Protein AF-A0A8B6CXT3-F1 (afdb_monomer)

Mean predicted aligned error: 8.11 Å

pLDDT: mean 87.12, std 14.82, range [32.78, 97.56]

Structure (mmCIF, N/CA/C/O backbone):
data_AF-A0A8B6CXT3-F1
#
_entry.id   AF-A0A8B6CXT3-F1
#
loop_
_atom_site.group_PDB
_atom_site.id
_atom_site.type_symbol
_atom_site.label_atom_id
_atom_site.label_alt_id
_atom_site.label_comp_id
_atom_site.label_asym_id
_atom_site.label_entity_id
_atom_site.label_seq_id
_atom_site.pdbx_PDB_ins_code
_atom_site.Cartn_x
_atom_site.Cartn_y
_atom_site.Cartn_z
_atom_site.occupancy
_atom_site.B_iso_or_equiv
_atom_site.auth_seq_id
_atom_site.auth_comp_id
_atom_site.auth_asym_id
_atom_site.auth_atom_id
_atom_site.pdbx_PDB_model_num
ATOM 1 N N . MET A 1 1 ? 11.406 20.546 -29.319 1.00 60.94 1 MET A N 1
ATOM 2 C CA . MET A 1 1 ? 11.590 19.159 -28.825 1.00 60.94 1 MET A CA 1
ATOM 3 C C . MET A 1 1 ? 10.555 18.902 -27.744 1.00 60.94 1 MET A C 1
ATOM 5 O O . MET A 1 1 ? 10.470 19.712 -26.835 1.00 60.94 1 MET A O 1
ATOM 9 N N . GLY A 1 2 ? 9.752 17.840 -27.848 1.00 91.19 2 GLY A N 1
ATOM 10 C CA . GLY A 1 2 ? 8.764 17.509 -26.811 1.00 91.19 2 GLY A CA 1
ATOM 11 C C . GLY A 1 2 ? 9.409 16.994 -25.517 1.00 91.19 2 GLY A C 1
ATOM 12 O O . GLY A 1 2 ? 10.520 16.462 -25.550 1.00 91.19 2 GLY A O 1
ATOM 13 N N . LEU A 1 3 ? 8.690 17.096 -24.394 1.00 89.00 3 LEU A N 1
ATOM 14 C CA . LEU A 1 3 ? 9.156 16.703 -23.052 1.00 89.00 3 LEU A CA 1
ATOM 15 C C . LEU A 1 3 ? 9.699 15.262 -23.003 1.00 89.00 3 LEU A C 1
ATOM 17 O O . LEU A 1 3 ? 10.759 15.002 -22.441 1.00 89.00 3 LEU A O 1
ATOM 21 N N . ARG A 1 4 ? 9.018 14.327 -23.680 1.00 87.94 4 ARG A N 1
ATOM 22 C CA . ARG A 1 4 ? 9.452 12.922 -23.797 1.00 87.94 4 ARG A CA 1
ATOM 23 C C . ARG A 1 4 ? 10.819 12.784 -24.467 1.00 87.94 4 ARG A C 1
ATOM 25 O O . ARG A 1 4 ? 11.654 12.009 -24.019 1.00 87.94 4 ARG A O 1
ATOM 32 N N . SER A 1 5 ? 11.066 13.558 -25.523 1.00 91.69 5 SER A N 1
ATOM 33 C CA . SER A 1 5 ? 12.349 13.539 -26.231 1.00 91.69 5 SER A CA 1
ATOM 34 C C . SER A 1 5 ? 13.481 14.080 -25.355 1.00 91.69 5 SER A C 1
ATOM 36 O O . SER A 1 5 ? 14.582 13.531 -25.385 1.00 91.69 5 SER A O 1
ATOM 38 N N . GLN A 1 6 ? 13.211 15.106 -24.543 1.00 91.06 6 GLN A N 1
ATOM 39 C CA . GLN A 1 6 ? 14.183 15.629 -23.581 1.00 91.06 6 GLN A CA 1
ATOM 40 C C . GLN A 1 6 ? 14.494 14.605 -22.485 1.00 91.06 6 GLN A C 1
ATOM 42 O O . GLN A 1 6 ? 15.667 14.343 -22.223 1.00 91.06 6 GLN A O 1
ATOM 47 N N . LEU A 1 7 ? 13.468 13.966 -21.912 1.00 93.06 7 LEU A N 1
ATOM 48 C CA . LEU A 1 7 ? 13.641 12.919 -20.904 1.00 93.06 7 LEU A CA 1
ATOM 49 C C . LEU A 1 7 ? 14.457 11.740 -21.454 1.00 93.06 7 LEU A C 1
ATOM 51 O O . LEU A 1 7 ? 15.407 11.297 -20.814 1.00 93.06 7 LEU A O 1
ATOM 55 N N . ASN A 1 8 ? 14.155 11.293 -22.677 1.00 91.38 8 ASN A N 1
ATOM 56 C CA . ASN A 1 8 ? 14.902 10.224 -23.340 1.00 91.38 8 ASN A CA 1
ATOM 57 C C . ASN A 1 8 ? 16.368 10.603 -23.562 1.00 91.38 8 ASN A C 1
ATOM 59 O O . ASN A 1 8 ? 17.250 9.765 -23.382 1.00 91.38 8 ASN A O 1
ATOM 63 N N . LYS A 1 9 ? 16.650 11.861 -23.919 1.00 93.44 9 LYS A N 1
ATOM 64 C CA . LYS A 1 9 ? 18.022 12.349 -24.105 1.00 93.44 9 LYS A CA 1
ATOM 65 C C . LYS A 1 9 ? 18.805 12.341 -22.789 1.00 93.44 9 LYS A C 1
ATOM 67 O O . LYS A 1 9 ? 19.942 11.872 -22.767 1.00 93.44 9 LYS A O 1
ATOM 72 N N . VAL A 1 10 ? 18.194 12.812 -21.699 1.00 93.25 10 VAL A N 1
ATOM 73 C CA . VAL A 1 10 ? 18.797 12.786 -20.355 1.00 93.25 10 VAL A CA 1
ATOM 74 C C . VAL A 1 10 ? 19.021 11.347 -19.890 1.00 93.25 10 VAL A C 1
ATOM 76 O O . VAL A 1 10 ? 20.133 11.001 -19.497 1.00 93.25 10 VAL A O 1
ATOM 79 N N . GLY A 1 11 ? 18.004 10.488 -20.001 1.00 90.00 11 GLY A N 1
ATOM 80 C CA . GLY A 1 11 ? 18.087 9.078 -19.616 1.00 90.00 11 GLY A CA 1
ATOM 81 C C . GLY A 1 11 ? 19.151 8.313 -20.404 1.00 90.00 11 GLY A C 1
ATOM 82 O O . GLY A 1 11 ? 19.958 7.601 -19.813 1.00 90.00 11 GLY A O 1
ATOM 83 N N . SER A 1 12 ? 19.222 8.529 -21.721 1.00 87.88 12 SER A N 1
ATOM 84 C CA . SER A 1 12 ? 20.250 7.917 -22.575 1.00 87.88 12 SER A CA 1
ATOM 85 C C . SER A 1 12 ? 21.651 8.330 -22.143 1.00 87.88 12 SER A C 1
ATOM 87 O O . SER A 1 12 ? 22.532 7.480 -22.054 1.00 87.88 12 SER A O 1
ATOM 89 N N . LYS A 1 13 ? 21.853 9.615 -21.813 1.00 91.19 13 LYS A N 1
ATOM 90 C CA . LYS A 1 13 ? 23.153 10.097 -21.342 1.00 91.19 13 LYS A CA 1
ATOM 91 C C . LYS A 1 13 ? 23.539 9.451 -20.014 1.00 91.19 13 LYS A C 1
ATOM 93 O O . LYS A 1 13 ? 24.658 8.965 -19.910 1.00 91.19 13 LYS A O 1
ATOM 98 N N . PHE A 1 14 ? 22.615 9.385 -19.054 1.00 87.75 14 PHE A N 1
ATOM 99 C CA . PHE A 1 14 ? 22.829 8.716 -17.765 1.00 87.75 14 PHE A CA 1
ATOM 100 C C . PHE A 1 14 ? 23.192 7.237 -17.917 1.00 87.75 14 PHE A C 1
ATOM 102 O O . PHE A 1 14 ? 24.062 6.739 -17.207 1.00 87.75 14 PHE A O 1
ATOM 109 N N . LEU A 1 15 ? 22.536 6.534 -18.841 1.00 81.62 15 LEU A N 1
ATOM 110 C CA . LEU A 1 15 ? 22.806 5.121 -19.098 1.00 81.62 15 LEU A CA 1
ATOM 111 C C . LEU A 1 15 ? 24.148 4.909 -19.806 1.00 81.62 15 LEU A C 1
ATOM 113 O O . LEU A 1 15 ? 24.855 3.965 -19.471 1.00 81.62 15 LEU A O 1
ATOM 117 N N . SER A 1 16 ? 24.510 5.779 -20.754 1.00 81.75 16 SER A N 1
ATOM 118 C CA . SER A 1 16 ? 25.732 5.626 -21.552 1.00 81.75 16 SER A CA 1
ATOM 119 C C . SER A 1 16 ? 26.994 6.144 -20.863 1.00 81.75 16 SER A C 1
ATOM 121 O O . SER A 1 16 ? 28.090 5.752 -21.243 1.00 81.75 16 SER A O 1
ATOM 123 N N . SER A 1 17 ? 26.873 7.086 -19.920 1.00 86.06 17 SER A N 1
ATOM 124 C CA . SER A 1 17 ? 28.023 7.683 -19.223 1.00 86.06 17 SER A CA 1
ATOM 125 C C . SER A 1 17 ? 28.338 7.025 -17.884 1.00 86.06 17 SER A C 1
ATOM 127 O O . SER A 1 17 ? 29.224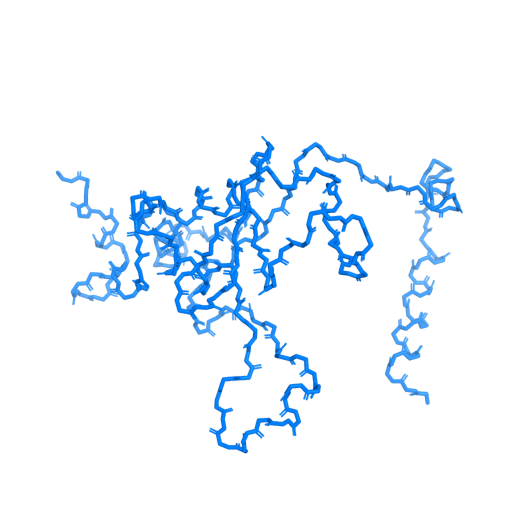 7.497 -17.177 1.00 86.06 17 SER A O 1
ATOM 129 N N . ARG A 1 18 ? 27.585 5.996 -17.490 1.00 86.38 18 ARG A N 1
ATOM 130 C CA . ARG A 1 18 ? 27.818 5.286 -16.237 1.00 86.38 18 ARG A CA 1
ATOM 131 C C . ARG A 1 18 ? 28.893 4.227 -16.438 1.00 86.38 18 ARG A C 1
ATOM 133 O O . ARG A 1 18 ? 28.767 3.373 -17.310 1.00 86.38 18 ARG A O 1
ATOM 140 N N . GLU A 1 19 ? 29.903 4.250 -15.580 1.00 91.12 19 GLU A N 1
ATOM 141 C CA . GLU A 1 19 ? 30.850 3.147 -15.467 1.00 91.12 19 GLU A CA 1
ATOM 142 C C . GLU A 1 19 ? 30.153 1.943 -14.830 1.00 91.12 19 GLU A C 1
ATOM 144 O O . GLU A 1 19 ? 29.508 2.045 -13.782 1.00 91.12 19 GLU A O 1
ATOM 149 N N . VAL A 1 20 ? 30.248 0.801 -15.501 1.00 90.00 20 VAL A N 1
ATOM 150 C CA . VAL A 1 20 ? 29.650 -0.463 -15.073 1.00 90.00 20 VAL A CA 1
ATOM 151 C C . VAL A 1 20 ? 30.686 -1.570 -15.211 1.00 90.00 20 VAL A C 1
ATOM 153 O O . VAL A 1 20 ? 31.586 -1.489 -16.048 1.00 90.00 20 VAL A O 1
ATOM 156 N N . SER A 1 21 ? 30.577 -2.615 -14.392 1.00 93.88 21 SER A N 1
ATOM 157 C CA . SER A 1 21 ? 31.470 -3.768 -14.508 1.00 93.88 21 SER A CA 1
ATOM 158 C C . SER A 1 21 ? 31.224 -4.529 -15.816 1.00 93.88 21 SER A C 1
ATOM 160 O O . SER A 1 21 ? 30.138 -4.456 -16.397 1.00 93.88 21 SER A O 1
ATOM 162 N N . ALA A 1 22 ? 32.207 -5.317 -16.263 1.00 93.75 22 ALA A N 1
ATOM 163 C CA . ALA A 1 22 ? 32.054 -6.168 -17.446 1.00 93.75 22 ALA A CA 1
ATOM 164 C C . ALA A 1 22 ? 30.844 -7.118 -17.325 1.00 93.75 22 ALA A C 1
ATOM 166 O O . ALA A 1 22 ? 30.142 -7.363 -18.306 1.00 93.75 22 ALA A O 1
ATOM 167 N N . GLN A 1 23 ? 30.553 -7.601 -16.111 1.00 92.88 23 GLN A N 1
ATOM 168 C CA . GLN A 1 23 ? 29.397 -8.451 -15.827 1.00 92.88 23 GLN A CA 1
ATOM 169 C C . GLN A 1 23 ? 28.074 -7.688 -15.993 1.00 92.88 23 GLN A C 1
ATOM 171 O O . GLN A 1 23 ? 27.166 -8.180 -16.659 1.00 92.88 23 GLN A O 1
ATOM 176 N N . GLU A 1 24 ? 27.958 -6.478 -15.431 1.00 90.69 24 GLU A N 1
ATOM 177 C CA . GLU A 1 24 ? 26.754 -5.650 -15.590 1.00 90.69 24 GLU A CA 1
ATOM 178 C C . GLU A 1 24 ? 26.543 -5.250 -17.060 1.00 90.69 24 GLU A C 1
ATOM 180 O O . GLU A 1 24 ? 25.413 -5.300 -17.550 1.00 90.69 24 GLU A O 1
ATOM 185 N N . ALA A 1 25 ? 27.615 -4.912 -17.787 1.00 89.56 25 ALA A N 1
ATOM 186 C CA . ALA A 1 25 ? 27.555 -4.601 -19.214 1.00 89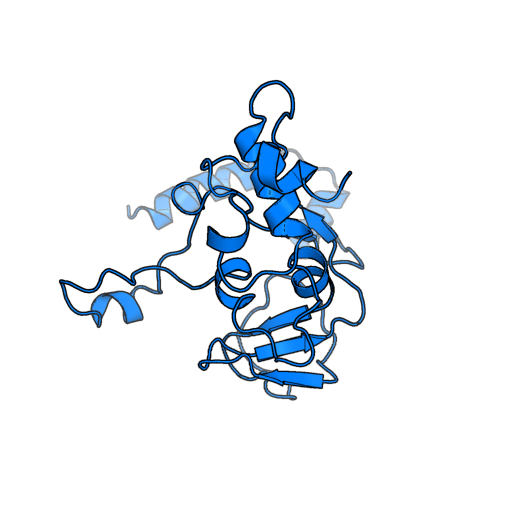.56 25 ALA A CA 1
ATOM 187 C C . ALA A 1 25 ? 27.034 -5.789 -20.037 1.00 89.56 25 ALA A C 1
ATOM 189 O O . ALA A 1 25 ? 26.112 -5.617 -20.835 1.00 89.56 25 ALA A O 1
ATOM 190 N N . ALA A 1 26 ? 27.558 -6.996 -19.801 1.00 93.12 26 ALA A N 1
ATOM 191 C CA . ALA A 1 26 ? 27.095 -8.209 -20.472 1.00 93.12 26 ALA A CA 1
ATOM 192 C C . ALA A 1 26 ? 25.601 -8.466 -20.215 1.00 93.12 26 ALA A C 1
ATOM 194 O O . ALA A 1 26 ? 24.853 -8.728 -21.157 1.00 93.12 26 ALA A O 1
ATOM 195 N N . TYR A 1 27 ? 25.140 -8.312 -18.967 1.00 92.94 27 TYR A N 1
ATOM 196 C CA . TYR A 1 27 ? 23.719 -8.444 -18.635 1.00 92.94 27 TYR A CA 1
ATOM 197 C C . TYR A 1 27 ? 22.857 -7.427 -19.386 1.00 92.94 27 TYR A C 1
ATOM 199 O O . TYR A 1 27 ? 21.819 -7.790 -19.928 1.00 92.94 27 TYR A O 1
ATOM 207 N N . ARG A 1 28 ? 23.286 -6.163 -19.460 1.00 86.69 28 ARG A N 1
ATOM 208 C CA . ARG A 1 28 ? 22.542 -5.111 -20.169 1.00 86.69 28 ARG A CA 1
ATOM 209 C C . ARG A 1 28 ? 22.486 -5.352 -21.679 1.00 86.69 28 ARG A C 1
ATOM 211 O O . ARG A 1 28 ? 21.412 -5.223 -22.254 1.00 86.69 28 ARG A O 1
ATOM 218 N N . ILE A 1 29 ? 23.605 -5.724 -22.305 1.00 88.31 29 ILE A N 1
ATOM 219 C CA . ILE A 1 29 ? 23.689 -5.992 -23.754 1.00 88.31 29 ILE A CA 1
ATOM 220 C C . ILE A 1 29 ? 22.792 -7.171 -24.142 1.00 88.31 29 ILE A C 1
ATOM 222 O O . ILE A 1 29 ? 22.068 -7.104 -25.131 1.00 88.31 29 ILE A O 1
ATOM 226 N N . LEU A 1 30 ? 22.799 -8.231 -23.333 1.00 91.81 30 LEU A N 1
ATOM 227 C CA . LEU A 1 30 ? 21.989 -9.429 -23.556 1.00 91.81 30 LEU A CA 1
ATOM 228 C C . LEU A 1 30 ? 20.542 -9.283 -23.064 1.00 91.81 30 LEU A C 1
ATOM 230 O O . LEU A 1 30 ? 19.785 -10.248 -23.112 1.00 91.81 30 LEU A O 1
ATOM 234 N N . SER A 1 31 ? 20.151 -8.101 -22.571 1.00 88.06 31 SER A N 1
ATOM 235 C CA . SER A 1 31 ? 18.832 -7.855 -21.973 1.00 88.06 31 SER A CA 1
ATOM 236 C C . SER A 1 31 ? 18.478 -8.847 -20.851 1.00 88.06 31 SER A C 1
ATOM 238 O O . SER A 1 31 ? 17.319 -9.207 -20.653 1.00 88.06 31 SER A O 1
ATOM 240 N N . LEU A 1 32 ? 19.485 -9.295 -20.096 1.00 88.44 32 LEU A N 1
ATOM 241 C CA . LEU A 1 32 ? 19.310 -10.167 -18.942 1.00 88.44 32 LEU A CA 1
ATOM 242 C C . LEU A 1 32 ? 18.847 -9.359 -17.720 1.00 88.44 32 LEU A C 1
ATOM 244 O O . LEU A 1 32 ? 19.298 -8.231 -17.497 1.00 88.44 32 LEU A O 1
ATOM 248 N N . PRO A 1 33 ? 17.994 -9.941 -16.862 1.00 85.88 33 PRO A N 1
ATOM 249 C CA . PRO A 1 33 ? 17.543 -9.271 -15.653 1.00 85.88 33 PRO A CA 1
ATOM 250 C C . PRO A 1 33 ? 18.708 -9.069 -14.677 1.00 85.88 33 PRO A C 1
ATOM 252 O O . PRO A 1 33 ? 19.335 -10.028 -14.229 1.00 85.88 33 PRO A O 1
ATOM 255 N N . LEU A 1 34 ? 18.952 -7.813 -14.291 1.00 86.06 34 LEU A N 1
ATOM 256 C CA . LEU A 1 34 ? 20.007 -7.425 -13.338 1.00 86.06 34 LEU A CA 1
ATOM 257 C C . LEU A 1 34 ? 19.770 -7.946 -11.914 1.00 86.06 34 LEU A C 1
ATOM 259 O O . LEU A 1 34 ? 20.678 -7.965 -11.087 1.00 86.06 34 LEU A O 1
ATOM 263 N N . LYS A 1 35 ? 18.539 -8.356 -11.613 1.00 82.44 35 LYS A N 1
ATOM 264 C CA . LYS A 1 35 ? 18.150 -8.953 -10.342 1.00 82.44 35 LYS A CA 1
ATOM 265 C C . LYS A 1 35 ? 17.081 -10.001 -10.602 1.00 82.44 35 LYS A C 1
ATOM 267 O O . LYS A 1 35 ? 16.097 -9.723 -11.280 1.00 82.44 35 LYS A O 1
ATOM 272 N N . LYS A 1 36 ? 17.237 -11.166 -9.977 1.00 83.31 36 LYS A N 1
ATOM 273 C CA . LYS A 1 36 ? 16.170 -12.155 -9.807 1.00 83.31 36 LYS A CA 1
ATOM 274 C C . LYS A 1 36 ? 15.891 -12.322 -8.315 1.00 83.31 36 LYS A C 1
ATOM 276 O O . LYS A 1 36 ? 16.807 -12.260 -7.500 1.00 83.31 36 LYS A O 1
ATOM 281 N N . SER A 1 37 ? 14.623 -12.470 -7.954 1.00 83.31 37 SER A N 1
ATOM 282 C CA . SER A 1 37 ? 14.178 -12.702 -6.579 1.00 83.31 37 SER A CA 1
ATOM 283 C C . SER A 1 37 ? 13.054 -13.718 -6.613 1.00 83.31 37 SER A C 1
ATOM 285 O O . SER A 1 37 ? 12.186 -13.630 -7.472 1.00 83.31 37 SER A O 1
ATOM 287 N N . THR A 1 38 ? 13.041 -14.645 -5.662 1.00 83.12 38 THR A N 1
ATOM 288 C CA . THR A 1 38 ? 11.943 -15.613 -5.503 1.00 83.12 38 THR A CA 1
ATOM 289 C C . THR A 1 38 ? 10.676 -14.969 -4.943 1.00 83.12 38 THR A C 1
ATOM 291 O O . THR A 1 38 ? 9.590 -15.541 -5.021 1.00 83.12 38 THR A O 1
ATOM 294 N N . ARG A 1 39 ? 10.812 -13.776 -4.349 1.00 85.12 39 ARG A N 1
ATOM 295 C CA . ARG A 1 39 ? 9.717 -13.027 -3.731 1.00 85.12 39 ARG A CA 1
ATOM 296 C C . ARG A 1 39 ? 9.621 -11.631 -4.319 1.00 85.12 39 ARG A C 1
ATOM 298 O O . ARG A 1 39 ? 10.616 -10.901 -4.391 1.00 85.12 39 ARG A O 1
ATOM 305 N N . GLN A 1 40 ? 8.402 -11.254 -4.680 1.00 88.69 40 GLN A N 1
ATOM 306 C CA . GLN A 1 40 ? 8.059 -9.889 -5.052 1.00 88.69 40 GLN A CA 1
ATOM 307 C C . GLN A 1 40 ? 8.142 -8.982 -3.821 1.00 88.69 40 GLN A C 1
ATOM 309 O O . GLN A 1 40 ? 7.763 -9.384 -2.721 1.00 88.69 40 GLN A O 1
ATOM 314 N N . VAL A 1 41 ? 8.617 -7.754 -4.012 1.00 92.44 41 VAL A N 1
ATOM 315 C CA . VAL A 1 41 ? 8.610 -6.715 -2.979 1.00 92.44 41 VAL A CA 1
ATOM 316 C C . VAL A 1 41 ? 7.545 -5.688 -3.352 1.00 92.44 41 VAL A C 1
ATOM 318 O O . VAL A 1 41 ? 7.587 -5.155 -4.457 1.00 92.44 41 VAL A O 1
ATOM 321 N N . LEU A 1 42 ? 6.601 -5.426 -2.451 1.00 94.12 42 LEU A N 1
ATOM 322 C CA . LEU A 1 42 ? 5.501 -4.480 -2.640 1.00 94.12 42 LEU A CA 1
ATOM 323 C C . LEU A 1 42 ? 5.670 -3.295 -1.695 1.00 94.12 42 LEU A C 1
ATOM 325 O O . LEU A 1 42 ? 5.916 -3.495 -0.508 1.00 94.12 42 LEU A O 1
ATOM 329 N N . TYR A 1 43 ? 5.517 -2.077 -2.210 1.00 95.00 43 TYR A N 1
ATOM 330 C CA . TYR A 1 43 ? 5.391 -0.892 -1.367 1.00 95.00 43 TYR A CA 1
ATOM 331 C C . TYR A 1 43 ? 3.915 -0.669 -1.030 1.00 95.00 43 TYR A C 1
ATOM 333 O O . TYR A 1 43 ? 3.104 -0.510 -1.942 1.00 95.00 43 TYR A O 1
ATOM 341 N N . VAL A 1 44 ? 3.573 -0.677 0.257 1.00 95.50 44 VAL A N 1
ATOM 342 C CA . VAL A 1 44 ? 2.222 -0.389 0.748 1.00 95.50 44 VAL A CA 1
ATOM 343 C C . VAL A 1 44 ? 2.206 1.049 1.265 1.00 95.50 44 VAL A C 1
ATOM 345 O O . VAL A 1 44 ? 2.939 1.344 2.212 1.00 95.50 44 VAL A O 1
ATOM 348 N N . PRO A 1 45 ? 1.407 1.940 0.654 1.00 94.62 45 PRO A N 1
ATOM 349 C CA . PRO A 1 45 ? 1.348 3.334 1.061 1.00 94.62 45 PRO A CA 1
ATOM 350 C C . PRO A 1 45 ? 0.502 3.477 2.335 1.00 94.62 45 PRO A C 1
ATOM 352 O O . PRO A 1 45 ? -0.729 3.420 2.289 1.00 94.62 45 PRO A O 1
ATOM 355 N N . THR A 1 46 ? 1.177 3.595 3.478 1.00 95.19 46 THR A N 1
ATOM 356 C CA . THR A 1 46 ? 0.567 3.730 4.814 1.00 95.19 46 THR A CA 1
ATOM 357 C C . THR A 1 46 ? 0.535 5.169 5.322 1.00 95.19 46 THR A C 1
ATOM 359 O O . THR A 1 46 ? 0.260 5.418 6.498 1.00 95.19 46 THR A O 1
ATOM 362 N N . GLU A 1 47 ? 0.814 6.127 4.440 1.00 94.38 47 GLU A N 1
ATOM 363 C CA . GLU A 1 47 ? 0.626 7.545 4.703 1.00 94.38 47 GLU A CA 1
ATOM 364 C C . GLU A 1 47 ? -0.861 7.844 4.980 1.00 94.38 47 GLU A C 1
ATOM 366 O O . GLU A 1 47 ? -1.764 7.102 4.552 1.00 94.38 47 GLU A O 1
ATOM 371 N N . LEU A 1 48 ? -1.116 8.951 5.686 1.00 92.00 48 LEU A N 1
ATOM 372 C CA . LEU A 1 48 ? -2.469 9.478 5.863 1.00 92.00 48 LEU A CA 1
ATOM 373 C C . LEU A 1 48 ? -3.130 9.664 4.495 1.00 92.00 48 LEU A C 1
ATOM 375 O O . LEU A 1 48 ? -2.463 9.986 3.512 1.00 92.00 48 LEU A O 1
ATOM 379 N N . ARG A 1 49 ? -4.452 9.481 4.430 1.00 88.19 49 ARG A N 1
ATOM 380 C CA . ARG A 1 49 ? -5.202 9.492 3.165 1.00 88.19 49 ARG A CA 1
ATOM 381 C C . ARG A 1 49 ? -4.937 10.729 2.296 1.00 88.19 49 ARG A C 1
ATOM 383 O O . ARG A 1 49 ? -4.897 10.604 1.076 1.00 88.19 49 ARG A O 1
ATOM 390 N N . GLU A 1 50 ? -4.747 11.888 2.917 1.00 89.00 50 GLU A N 1
ATOM 391 C CA . GLU A 1 50 ? -4.482 13.170 2.247 1.00 89.00 50 GLU A CA 1
ATOM 392 C C . GLU A 1 50 ? -3.049 13.282 1.705 1.00 89.00 50 GLU A C 1
ATOM 394 O O . GLU A 1 50 ? -2.817 13.917 0.681 1.00 89.00 50 GLU A O 1
ATOM 399 N N . GLU A 1 51 ? -2.090 12.623 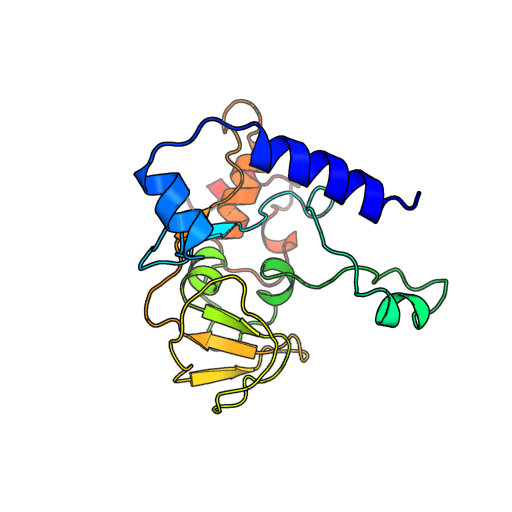2.356 1.00 91.06 51 GLU A N 1
ATOM 400 C CA . GLU A 1 51 ? -0.668 12.637 1.986 1.00 91.06 51 GLU A CA 1
ATOM 401 C C . GLU A 1 51 ? -0.303 11.492 1.027 1.00 91.06 51 GLU A C 1
ATOM 403 O O . GLU A 1 51 ? 0.808 11.433 0.493 1.00 91.06 51 GLU A O 1
ATOM 408 N N . ARG A 1 52 ? -1.227 10.549 0.819 1.00 90.81 52 ARG A N 1
ATOM 409 C CA . ARG A 1 52 ? -0.986 9.323 0.066 1.00 90.81 52 ARG A CA 1
ATOM 410 C C . ARG A 1 52 ? -0.786 9.612 -1.419 1.00 90.81 52 ARG A C 1
ATOM 412 O O . ARG A 1 52 ? -1.670 10.137 -2.097 1.00 90.81 52 ARG A O 1
ATOM 419 N N . VAL A 1 53 ? 0.346 9.163 -1.957 1.00 89.50 53 VAL A N 1
ATOM 420 C CA . VAL A 1 53 ? 0.612 9.229 -3.398 1.00 89.50 53 VAL A CA 1
ATOM 421 C C . VAL A 1 53 ? -0.351 8.299 -4.138 1.00 89.50 53 VAL A C 1
ATOM 423 O O . VAL A 1 53 ? -0.397 7.095 -3.876 1.00 89.50 53 VAL A O 1
ATOM 426 N N . ARG A 1 54 ? -1.109 8.857 -5.085 1.00 89.75 54 ARG A N 1
ATOM 427 C CA . ARG A 1 54 ? -2.072 8.131 -5.922 1.00 89.75 54 ARG A CA 1
ATOM 428 C C . ARG A 1 54 ? -1.774 8.354 -7.395 1.00 89.75 54 ARG A C 1
ATOM 430 O O . ARG A 1 54 ? -1.298 9.412 -7.797 1.00 89.75 54 ARG A O 1
ATOM 437 N N . MET A 1 55 ? -2.073 7.342 -8.198 1.00 90.88 55 MET A N 1
ATOM 438 C CA . MET A 1 55 ? -1.980 7.446 -9.650 1.00 90.88 55 MET A CA 1
ATOM 439 C C . MET A 1 55 ? -3.273 8.034 -10.198 1.00 90.88 55 MET A C 1
ATOM 441 O O . MET A 1 55 ? -4.351 7.673 -9.734 1.00 90.88 55 MET A O 1
ATOM 445 N N . LEU A 1 56 ? -3.171 8.910 -11.194 1.00 92.88 56 LEU A N 1
ATOM 446 C CA . LEU A 1 56 ? -4.337 9.363 -11.946 1.00 92.88 56 LEU A CA 1
ATOM 447 C C . LEU A 1 56 ? -4.894 8.228 -12.807 1.00 92.88 56 LEU A C 1
ATOM 449 O O . LEU A 1 56 ? -4.157 7.326 -13.226 1.00 92.88 56 LEU A O 1
ATOM 453 N N . LYS A 1 57 ? -6.192 8.294 -13.102 1.00 92.75 57 LYS A N 1
ATOM 454 C CA . LYS A 1 57 ? -6.802 7.448 -14.128 1.00 92.75 57 LYS A CA 1
ATOM 455 C C . LYS A 1 57 ? -6.107 7.689 -15.481 1.00 92.75 57 LYS A C 1
ATOM 457 O O . LYS A 1 57 ? -5.605 8.784 -15.742 1.00 92.75 57 LYS A O 1
ATOM 462 N N . PRO A 1 58 ? -6.030 6.670 -16.353 1.00 91.50 58 PRO A N 1
ATOM 463 C CA . PRO A 1 58 ? -5.566 6.840 -17.723 1.00 91.50 58 PRO A CA 1
ATOM 464 C C . PRO A 1 58 ? -6.268 8.004 -18.431 1.00 91.50 58 PRO A C 1
ATOM 466 O O . PRO A 1 58 ? -7.463 8.217 -18.241 1.00 91.50 58 PRO A O 1
ATOM 469 N N . MET A 1 59 ? -5.534 8.729 -19.280 1.00 91.50 59 MET A N 1
ATOM 470 C CA . MET A 1 59 ? -6.035 9.946 -19.933 1.00 91.50 59 MET A CA 1
ATOM 471 C C . MET A 1 59 ? -7.326 9.711 -20.731 1.00 91.50 59 MET A C 1
ATOM 473 O O . MET A 1 59 ? -8.198 10.568 -20.739 1.00 91.50 59 MET A O 1
ATOM 477 N N . ASN A 1 60 ? -7.481 8.542 -21.359 1.00 93.31 60 ASN A N 1
ATOM 478 C CA . ASN A 1 60 ? -8.711 8.192 -22.070 1.00 93.31 60 ASN A CA 1
ATOM 479 C C . ASN A 1 60 ? -9.924 8.074 -21.136 1.00 93.31 60 ASN A C 1
ATOM 481 O O . ASN A 1 60 ? -11.032 8.336 -21.568 1.00 93.31 60 ASN A O 1
ATOM 485 N N . ILE A 1 61 ? -9.732 7.670 -19.878 1.00 92.62 61 ILE A N 1
ATOM 486 C CA . ILE A 1 61 ? -10.809 7.645 -18.885 1.00 92.62 61 ILE A CA 1
ATOM 487 C C . ILE A 1 61 ? -11.076 9.067 -18.399 1.00 92.62 61 ILE A C 1
ATOM 489 O O . ILE A 1 61 ? -12.226 9.479 -18.379 1.00 92.62 61 ILE A O 1
ATOM 493 N N . LEU A 1 62 ? -10.021 9.825 -18.075 1.00 93.56 62 LEU A N 1
ATOM 494 C CA . LEU A 1 62 ? -10.142 11.206 -17.593 1.00 93.56 62 LEU A CA 1
ATOM 495 C C . LEU A 1 62 ? -10.881 12.120 -18.580 1.00 93.56 62 LEU A C 1
ATOM 497 O O . LEU A 1 62 ? -11.700 12.918 -18.159 1.00 93.56 62 LEU A O 1
ATOM 501 N N . GLN A 1 63 ? -10.631 11.982 -19.885 1.00 93.56 63 GLN A N 1
ATOM 502 C CA . GLN A 1 63 ? -11.296 12.772 -20.933 1.00 93.56 63 GLN A CA 1
ATOM 503 C C . GLN A 1 63 ? -12.798 12.488 -21.083 1.00 93.56 63 GLN A C 1
ATOM 505 O O . GLN A 1 63 ? -13.486 13.219 -21.790 1.00 93.56 63 GLN A O 1
ATOM 510 N N . HIS A 1 64 ? -13.286 11.400 -20.490 1.00 94.50 64 HIS A N 1
ATOM 511 C CA . HIS A 1 64 ? -14.691 11.004 -20.518 1.00 94.50 64 HIS A CA 1
ATOM 512 C C . HIS A 1 64 ? -15.367 11.135 -19.146 1.00 94.50 64 HIS A C 1
ATOM 514 O O . HIS A 1 64 ? -16.517 10.716 -19.016 1.00 94.50 64 HIS A O 1
ATOM 520 N N . LEU A 1 65 ? -14.664 11.659 -18.136 1.00 93.00 65 LEU A N 1
ATOM 521 C CA . LEU A 1 65 ? -15.278 12.046 -16.868 1.00 93.00 65 LEU A CA 1
ATOM 522 C C . LEU A 1 65 ? -16.063 13.347 -17.048 1.00 93.00 65 LEU A C 1
ATOM 524 O O . LEU A 1 65 ? -15.778 14.126 -17.958 1.00 93.00 65 LEU A O 1
ATOM 528 N N . ASP A 1 66 ? -17.055 13.549 -16.186 1.00 93.94 66 ASP A N 1
ATOM 529 C CA . ASP A 1 66 ? -17.738 14.835 -16.072 1.00 93.94 66 ASP A CA 1
ATOM 530 C C . ASP A 1 66 ? -16.772 15.899 -15.517 1.00 93.94 66 ASP A C 1
ATOM 532 O O . ASP A 1 66 ? -15.837 15.570 -14.782 1.00 93.94 66 ASP A O 1
ATOM 536 N N . ASP A 1 67 ? -16.977 17.168 -15.872 1.00 89.94 67 ASP A N 1
ATOM 537 C CA . ASP A 1 67 ? -16.088 18.256 -15.441 1.00 89.94 67 ASP A CA 1
ATOM 538 C C . ASP A 1 67 ? -16.091 18.437 -13.907 1.0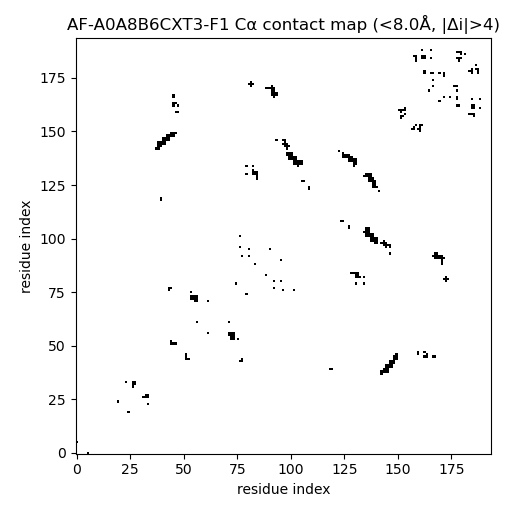0 89.94 67 ASP A C 1
ATOM 540 O O . ASP A 1 67 ? -15.091 18.884 -13.341 1.00 89.94 67 ASP A O 1
ATOM 544 N N . GLU A 1 68 ? -17.172 18.036 -13.226 1.00 92.81 68 GLU A N 1
ATOM 545 C CA . GLU A 1 68 ? -17.323 18.103 -11.764 1.00 92.81 68 GLU A CA 1
ATOM 546 C C . GLU A 1 68 ? -16.960 16.777 -11.054 1.00 92.81 68 GLU A C 1
ATOM 548 O O . GLU A 1 68 ? -17.169 16.623 -9.847 1.00 92.81 68 GLU A O 1
ATOM 553 N N . ASP A 1 69 ? -16.431 15.784 -11.779 1.00 91.19 69 ASP A N 1
ATOM 554 C CA . ASP A 1 69 ? -16.138 14.455 -11.233 1.00 91.19 69 ASP A CA 1
ATOM 555 C C . ASP A 1 69 ? -14.804 14.444 -10.452 1.00 91.19 69 ASP A C 1
ATOM 557 O O . ASP A 1 69 ? -13.707 14.491 -11.015 1.00 91.19 69 ASP A O 1
ATOM 561 N N . GLU A 1 70 ? -14.870 14.343 -9.120 1.00 90.38 70 GLU A N 1
ATOM 562 C CA . GLU A 1 70 ? -13.679 14.359 -8.248 1.00 90.38 70 GLU A CA 1
ATOM 563 C C . GLU A 1 70 ? -12.909 13.020 -8.221 1.00 90.38 70 GLU A C 1
ATOM 565 O O . GLU A 1 70 ? -11.770 12.946 -7.739 1.00 90.38 70 GLU A O 1
ATOM 570 N N . ASP A 1 71 ? -13.498 11.933 -8.735 1.00 91.19 71 ASP A N 1
ATOM 571 C CA . ASP A 1 71 ? -12.869 10.609 -8.763 1.00 91.19 71 ASP A CA 1
ATOM 572 C C . ASP A 1 71 ? -11.876 10.476 -9.929 1.00 91.19 71 ASP A C 1
ATOM 574 O O . ASP A 1 71 ? -12.057 9.710 -10.874 1.00 91.19 71 ASP A O 1
ATOM 578 N N . ILE A 1 72 ? -10.779 11.225 -9.870 1.00 93.19 72 ILE A N 1
ATOM 579 C CA . ILE A 1 72 ? -9.742 11.246 -10.917 1.00 93.19 72 ILE A CA 1
ATOM 580 C C . ILE A 1 72 ? -8.606 10.238 -10.678 1.00 93.19 72 ILE A C 1
ATOM 582 O O . ILE A 1 72 ? -7.683 10.122 -11.491 1.00 93.19 72 ILE A O 1
ATOM 586 N N . TYR A 1 73 ? -8.643 9.503 -9.565 1.00 93.06 73 TYR A N 1
ATOM 587 C CA . TYR A 1 73 ? -7.558 8.623 -9.126 1.00 93.06 73 TYR A CA 1
ATOM 588 C C . TYR A 1 73 ? -7.858 7.143 -9.379 1.00 93.06 73 TYR A C 1
ATOM 590 O O . TYR A 1 73 ? -8.995 6.686 -9.365 1.00 93.06 73 TYR A O 1
ATOM 598 N N . MET A 1 74 ? -6.801 6.368 -9.599 1.00 91.75 74 MET A N 1
ATOM 599 C CA . MET A 1 74 ? -6.859 4.913 -9.652 1.00 91.75 74 MET A CA 1
ATOM 600 C C . MET A 1 74 ? -6.889 4.331 -8.242 1.00 91.75 74 MET A C 1
ATOM 602 O O . MET A 1 74 ? -6.098 4.715 -7.381 1.00 91.75 74 MET A O 1
ATOM 606 N N . GLU A 1 75 ? -7.747 3.337 -8.044 1.00 90.94 75 GLU A N 1
ATOM 607 C CA . GLU A 1 75 ? -7.846 2.608 -6.781 1.00 90.94 75 GLU A CA 1
ATOM 608 C C . GLU A 1 75 ? -6.676 1.642 -6.595 1.00 90.94 75 GLU A C 1
ATOM 610 O O . GLU A 1 75 ? -6.540 0.650 -7.322 1.00 90.94 75 GLU A O 1
ATOM 615 N N . GLY A 1 76 ? -5.863 1.896 -5.574 1.00 91.50 76 GLY A N 1
ATOM 616 C CA . GLY A 1 76 ? -4.724 1.068 -5.214 1.00 91.50 76 GLY A CA 1
ATOM 617 C C . GLY A 1 76 ? -5.088 -0.158 -4.373 1.00 91.50 76 GLY A C 1
ATOM 618 O O . GLY A 1 76 ? -6.246 -0.497 -4.133 1.00 91.50 76 GLY A O 1
ATOM 619 N N . MET A 1 77 ? -4.050 -0.837 -3.879 1.00 93.44 77 MET A N 1
ATOM 620 C CA . MET A 1 77 ? -4.200 -2.017 -3.016 1.00 93.44 77 MET A CA 1
ATOM 621 C C . MET A 1 77 ? -4.897 -1.709 -1.684 1.00 93.44 77 MET A C 1
ATOM 623 O O . MET A 1 77 ? -5.686 -2.519 -1.203 1.00 93.44 77 MET A O 1
ATOM 627 N N . VAL A 1 78 ? -4.638 -0.523 -1.128 1.00 94.69 78 VAL A N 1
ATOM 628 C CA . VAL A 1 78 ? -5.255 -0.040 0.111 1.00 94.69 78 VAL A CA 1
ATOM 629 C C . VAL A 1 78 ? -6.738 0.256 -0.096 1.00 94.69 78 VAL A C 1
ATOM 631 O O . VAL A 1 78 ? -7.556 -0.172 0.710 1.00 94.69 78 VAL A O 1
ATOM 634 N N . ASP A 1 79 ? -7.097 0.920 -1.196 1.00 93.88 79 ASP A N 1
ATOM 635 C CA . ASP A 1 79 ? -8.485 1.310 -1.484 1.00 93.88 79 ASP A CA 1
ATOM 636 C C . ASP A 1 79 ? -9.388 0.090 -1.723 1.00 93.88 79 ASP A C 1
ATOM 638 O O . ASP A 1 79 ? -10.578 0.106 -1.415 1.00 93.88 79 ASP A O 1
ATOM 642 N N . ARG A 1 80 ? -8.808 -1.002 -2.236 1.00 95.12 80 ARG A N 1
ATOM 643 C CA . ARG A 1 80 ? -9.508 -2.259 -2.545 1.00 95.12 80 ARG A CA 1
ATOM 644 C C . ARG A 1 80 ? -9.637 -3.209 -1.358 1.00 95.12 80 ARG A C 1
ATOM 646 O O . ARG A 1 80 ? -10.559 -4.022 -1.330 1.00 95.12 80 ARG A O 1
ATOM 653 N N . TYR A 1 81 ? -8.736 -3.132 -0.382 1.00 96.69 81 TYR A N 1
ATOM 654 C CA . TYR A 1 81 ? -8.742 -3.997 0.803 1.00 96.69 81 TYR A CA 1
ATOM 655 C C . TYR A 1 81 ? -10.066 -3.972 1.605 1.00 96.69 81 TYR A C 1
ATOM 657 O O . TYR A 1 81 ? -10.540 -5.045 2.001 1.00 96.69 81 TYR A O 1
ATOM 665 N N . PRO A 1 82 ? -10.735 -2.814 1.787 1.00 96.56 82 PRO A N 1
ATOM 666 C CA . PRO A 1 82 ? -12.089 -2.727 2.330 1.00 96.56 82 PRO A CA 1
ATOM 667 C C . PRO A 1 82 ? -13.152 -3.577 1.645 1.00 96.56 82 PRO A C 1
ATOM 669 O O . PRO A 1 82 ? -14.203 -3.791 2.234 1.00 96.56 82 PRO A O 1
ATOM 672 N N . TYR A 1 83 ? -12.908 -4.068 0.433 1.00 96.56 83 TYR A N 1
ATOM 673 C CA . TYR A 1 83 ? -13.861 -4.840 -0.364 1.00 96.56 83 TYR A CA 1
ATOM 674 C C . TYR A 1 83 ? -13.471 -6.318 -0.460 1.00 96.56 83 TYR A C 1
ATOM 676 O O . TYR A 1 83 ? -13.973 -7.056 -1.308 1.00 96.56 83 TYR A O 1
ATOM 684 N N . ARG A 1 84 ? -12.576 -6.786 0.420 1.00 95.50 84 ARG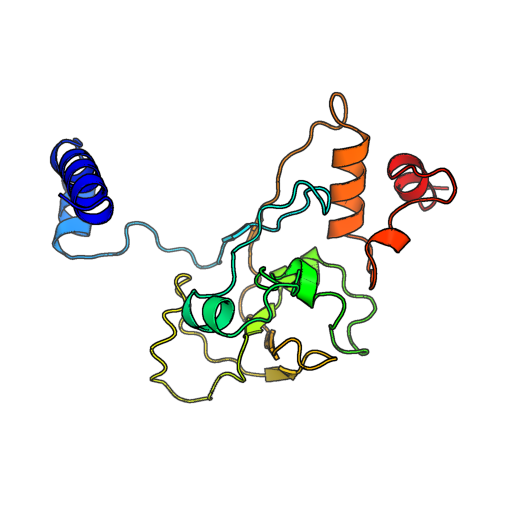 A N 1
ATOM 685 C CA . ARG A 1 84 ? -12.224 -8.207 0.535 1.00 95.50 84 ARG A CA 1
ATOM 686 C C . ARG A 1 84 ? -13.460 -9.090 0.814 1.00 95.50 84 ARG A C 1
ATOM 688 O O . ARG A 1 84 ? -14.419 -8.605 1.424 1.00 95.50 84 ARG A O 1
ATOM 695 N N . PRO A 1 85 ? -13.481 -10.369 0.398 1.00 93.94 85 PRO A N 1
ATOM 696 C CA . PRO A 1 85 ? -14.603 -11.276 0.668 1.00 93.94 85 PRO A CA 1
ATOM 697 C C . PRO A 1 85 ? -14.934 -11.383 2.169 1.00 93.94 85 PRO A C 1
ATOM 699 O O . PRO A 1 85 ? -14.060 -11.155 3.012 1.00 93.94 85 PRO A O 1
ATOM 702 N N . LYS A 1 86 ? -16.187 -11.704 2.526 1.00 92.81 86 LYS A N 1
ATOM 703 C CA . LYS A 1 86 ? -16.630 -11.745 3.941 1.00 92.81 86 LYS A CA 1
ATOM 704 C C . LYS A 1 86 ? -15.898 -12.827 4.737 1.00 92.81 86 LYS A C 1
ATOM 706 O O . LYS A 1 86 ? -15.654 -12.675 5.924 1.00 92.81 86 LYS A O 1
ATOM 711 N N . GLU A 1 87 ? -15.474 -13.882 4.054 1.00 91.19 87 GLU A N 1
ATOM 712 C CA . GLU A 1 87 ? -14.676 -14.982 4.592 1.00 91.19 87 GLU A CA 1
ATOM 713 C C . GLU A 1 87 ? -13.294 -14.515 5.082 1.00 91.19 87 GLU A C 1
ATOM 715 O O . GLU A 1 87 ? -12.641 -15.207 5.855 1.00 91.19 87 GLU A O 1
ATOM 720 N N . SER A 1 88 ? -12.849 -13.330 4.647 1.00 90.44 88 SER A N 1
ATOM 721 C CA . SER A 1 88 ? -11.561 -12.726 5.002 1.00 90.44 88 SER A CA 1
ATOM 722 C C . SER A 1 88 ? -11.686 -11.517 5.936 1.00 90.44 88 SER A C 1
ATOM 724 O O . SER A 1 88 ? -10.785 -10.681 5.986 1.00 90.44 88 SER A O 1
ATOM 726 N N . GLU A 1 89 ? -12.783 -11.397 6.693 1.00 92.94 89 GLU A N 1
ATOM 727 C CA . GLU A 1 89 ? -13.026 -10.244 7.577 1.00 92.94 89 GLU A CA 1
ATOM 728 C C . GLU A 1 89 ? -11.892 -10.018 8.588 1.00 92.94 89 GLU A C 1
ATOM 730 O O . GLU A 1 89 ? -11.469 -8.883 8.787 1.00 92.94 89 GLU A O 1
ATOM 735 N N . ASN A 1 90 ? -11.334 -11.099 9.138 1.00 94.25 90 ASN A N 1
ATOM 736 C CA . ASN A 1 90 ? -10.292 -11.053 10.168 1.00 94.25 90 ASN A CA 1
ATOM 737 C C . ASN A 1 90 ? -8.866 -10.897 9.611 1.00 94.25 90 ASN A C 1
ATOM 739 O O . ASN A 1 90 ? -7.909 -10.883 10.378 1.00 94.25 90 ASN A O 1
ATOM 743 N N . VAL A 1 91 ? -8.700 -10.819 8.288 1.00 96.25 91 VAL A N 1
ATOM 744 C CA . VAL A 1 91 ? -7.382 -10.668 7.657 1.00 96.25 91 VAL A CA 1
ATOM 745 C C . VAL A 1 91 ? -6.995 -9.194 7.671 1.00 96.25 91 VAL A C 1
ATOM 747 O O . VAL A 1 91 ? -7.762 -8.369 7.179 1.00 96.25 91 VAL A O 1
ATOM 750 N N . CYS A 1 92 ? -5.816 -8.872 8.206 1.00 97.38 92 CYS A N 1
ATOM 751 C CA . CYS A 1 92 ? -5.270 -7.517 8.205 1.00 97.38 92 CYS A CA 1
ATOM 752 C C . CYS A 1 92 ? -4.731 -7.109 6.819 1.00 97.38 92 CYS A C 1
ATOM 754 O O . CYS A 1 92 ? -4.553 -7.939 5.920 1.00 97.38 92 CYS A O 1
ATOM 756 N N . LEU A 1 93 ? -4.448 -5.816 6.633 1.00 97.56 93 LEU A N 1
ATOM 757 C CA . LEU A 1 93 ? -3.985 -5.276 5.353 1.00 97.56 93 LEU A CA 1
ATOM 758 C C . LEU A 1 93 ? -2.671 -5.926 4.905 1.00 97.56 93 LEU A C 1
ATOM 760 O O . LEU A 1 93 ? -2.531 -6.286 3.731 1.00 97.56 93 LEU A O 1
ATOM 764 N N . SER A 1 94 ? -1.718 -6.096 5.829 1.00 97.56 94 SER A N 1
ATOM 765 C CA . SER A 1 94 ? -0.417 -6.688 5.514 1.00 97.56 94 SER A CA 1
ATOM 766 C C . SER A 1 94 ? -0.562 -8.117 5.003 1.00 97.56 94 SER A C 1
ATOM 768 O O . SER A 1 94 ? -0.003 -8.461 3.963 1.00 97.56 94 SER A O 1
ATOM 770 N N . ASP A 1 95 ? -1.357 -8.943 5.676 1.00 97.25 95 ASP A N 1
ATOM 771 C CA . ASP A 1 95 ? -1.539 -10.340 5.286 1.00 97.25 95 ASP A CA 1
ATOM 772 C C . ASP A 1 95 ? -2.308 -10.454 3.976 1.00 97.25 95 ASP A C 1
ATOM 774 O O . ASP A 1 95 ? -1.950 -11.257 3.107 1.00 97.25 95 ASP A O 1
ATOM 778 N N . PHE A 1 96 ? -3.316 -9.603 3.786 1.00 96.94 96 PHE A N 1
ATOM 779 C CA . PHE A 1 96 ? -4.085 -9.549 2.554 1.00 96.94 96 PHE A CA 1
ATOM 780 C C . PHE A 1 96 ? -3.197 -9.231 1.344 1.00 96.94 96 PHE A C 1
ATOM 782 O O . PHE A 1 96 ? -3.212 -9.977 0.365 1.00 96.94 96 PHE A O 1
ATOM 789 N N . ILE A 1 97 ? -2.386 -8.171 1.415 1.00 96.19 97 ILE A N 1
ATOM 790 C CA . ILE A 1 97 ? -1.502 -7.751 0.315 1.00 96.19 97 ILE A CA 1
ATOM 791 C C . ILE A 1 97 ? -0.350 -8.743 0.113 1.00 96.19 97 ILE A C 1
ATOM 793 O O . ILE A 1 97 ? 0.045 -9.035 -1.018 1.00 96.19 97 ILE A O 1
ATOM 797 N N . SER A 1 98 ? 0.192 -9.279 1.206 1.00 96.00 98 SER A N 1
ATOM 798 C CA . SER A 1 98 ? 1.305 -10.226 1.179 1.00 96.00 98 SER A CA 1
ATOM 799 C C . SER A 1 98 ? 0.912 -11.543 0.517 1.00 96.00 98 SER A C 1
ATOM 801 O O . SER A 1 98 ? 1.681 -12.083 -0.275 1.00 96.00 98 SER A O 1
ATOM 803 N N . SER A 1 99 ? -0.291 -12.049 0.796 1.00 94.31 99 SER A N 1
ATOM 804 C CA . SER A 1 99 ? -0.751 -13.355 0.313 1.00 94.31 99 SER A CA 1
ATOM 805 C C . SER A 1 99 ? -1.511 -13.309 -1.012 1.00 94.31 99 SER A C 1
ATOM 807 O O . SER A 1 99 ? -1.644 -14.349 -1.653 1.00 94.31 99 SER A O 1
ATOM 809 N N . ASN A 1 100 ? -1.972 -12.140 -1.472 1.00 92.94 100 ASN A N 1
ATOM 810 C CA . ASN A 1 100 ? -2.788 -12.028 -2.683 1.00 92.94 100 ASN A CA 1
ATOM 811 C C . ASN A 1 100 ? -2.160 -11.128 -3.758 1.00 92.94 100 ASN A C 1
ATOM 813 O O . ASN A 1 100 ? -1.472 -10.14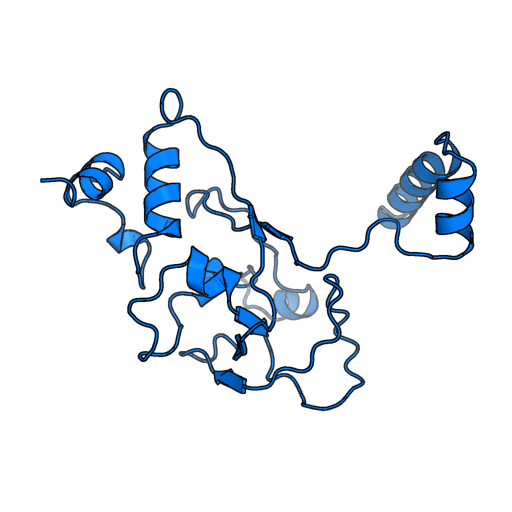6 -3.475 1.00 92.94 100 ASN A O 1
ATOM 817 N N . ARG A 1 101 ? -2.415 -11.454 -5.028 1.00 91.44 101 ARG A N 1
ATOM 818 C CA . ARG A 1 101 ? -2.270 -10.534 -6.165 1.00 91.44 101 ARG A CA 1
ATOM 819 C C . ARG A 1 101 ? -3.615 -9.885 -6.443 1.00 91.44 101 ARG A C 1
ATOM 821 O O . ARG A 1 101 ? -4.620 -10.589 -6.450 1.00 91.44 101 ARG A O 1
ATOM 828 N N . LEU A 1 102 ? -3.623 -8.578 -6.688 1.00 91.25 102 LEU A N 1
ATOM 829 C CA . LEU A 1 102 ? -4.821 -7.843 -7.080 1.00 91.25 102 LEU A CA 1
ATOM 830 C C . LEU A 1 102 ? -4.872 -7.699 -8.597 1.00 91.25 102 LEU A C 1
ATOM 832 O O . LEU A 1 102 ? -3.874 -7.362 -9.225 1.00 91.25 102 LEU A O 1
ATOM 836 N N . HIS A 1 103 ? -6.063 -7.877 -9.156 1.00 90.81 103 HIS A N 1
ATOM 837 C CA . HIS A 1 103 ? -6.333 -7.758 -10.582 1.00 90.81 103 HIS A CA 1
ATOM 838 C C . HIS A 1 103 ? -7.503 -6.802 -10.811 1.00 90.81 103 HIS A C 1
ATOM 840 O O . HIS A 1 103 ? -8.527 -6.874 -10.129 1.00 90.81 103 HIS A O 1
ATOM 846 N N . TYR A 1 104 ? -7.376 -5.899 -11.783 1.00 87.19 104 TYR A N 1
ATOM 847 C CA . TYR A 1 104 ? -8.471 -5.004 -12.183 1.00 87.19 104 TYR A CA 1
ATOM 848 C C . TYR A 1 104 ? -9.558 -5.756 -12.953 1.00 87.19 104 TYR A C 1
ATOM 850 O O . TYR A 1 104 ? -10.747 -5.530 -12.742 1.00 87.19 104 TYR A O 1
ATOM 858 N N . LYS A 1 105 ? -9.143 -6.682 -13.816 1.00 87.44 105 LYS A N 1
ATOM 859 C CA . LYS A 1 105 ? -10.015 -7.558 -14.600 1.00 87.44 105 LYS A CA 1
ATOM 860 C C . LYS A 1 105 ? -9.866 -8.989 -14.108 1.00 87.44 105 LYS A C 1
ATOM 862 O O . LYS A 1 105 ? -8.904 -9.314 -13.418 1.00 87.44 105 LYS A O 1
ATOM 867 N N . LYS A 1 106 ? -10.822 -9.854 -14.449 1.00 85.12 106 LYS A N 1
ATOM 868 C CA . LYS A 1 106 ? -10.696 -11.278 -14.135 1.00 85.12 106 LYS A CA 1
ATOM 869 C C . LYS A 1 106 ? -9.506 -11.820 -14.936 1.00 85.12 106 LYS A C 1
ATOM 871 O O . LYS A 1 106 ? -9.576 -11.742 -16.164 1.00 85.12 106 LYS A O 1
ATOM 876 N N . PRO A 1 107 ? -8.443 -12.338 -14.296 1.00 77.19 107 PRO A N 1
ATOM 877 C CA . PRO A 1 107 ? -7.351 -12.955 -15.032 1.00 77.19 107 PRO A CA 1
ATOM 878 C C . PRO A 1 107 ? -7.920 -14.114 -15.857 1.00 77.19 107 PRO A C 1
ATOM 880 O O . PRO A 1 107 ? -8.646 -14.969 -15.336 1.00 77.19 107 PRO A O 1
ATOM 883 N N . LYS A 1 108 ? -7.659 -14.097 -17.166 1.00 69.75 108 LYS A N 1
ATOM 884 C CA . LYS A 1 108 ? -7.982 -15.217 -18.050 1.00 69.75 108 LYS A CA 1
ATOM 885 C C . LYS A 1 108 ? -6.945 -16.305 -17.780 1.00 69.75 108 LYS A C 1
ATOM 887 O O . LYS A 1 108 ? -5.761 -16.008 -17.699 1.00 69.75 108 LYS A O 1
ATOM 892 N N . GLY A 1 109 ? -7.381 -17.553 -17.619 1.00 55.56 109 GLY A N 1
ATOM 893 C CA . GLY A 1 109 ? -6.502 -18.700 -17.348 1.00 55.56 109 GLY A CA 1
ATOM 894 C C . GLY A 1 109 ? -5.618 -19.116 -18.530 1.00 55.56 109 GLY A C 1
ATOM 895 O O . GLY A 1 109 ? -5.247 -20.278 -18.622 1.00 55.56 109 GLY A O 1
ATOM 896 N N . THR A 1 110 ? -5.326 -18.210 -19.460 1.00 40.34 110 THR A N 1
ATOM 897 C CA . THR A 1 110 ? -4.577 -18.488 -20.681 1.00 40.34 110 THR A CA 1
ATOM 898 C C . THR A 1 110 ? -3.608 -17.350 -20.945 1.00 40.34 110 THR A C 1
ATOM 900 O O . THR A 1 110 ? -3.994 -16.180 -20.939 1.00 40.34 110 THR A O 1
ATOM 903 N N . VAL A 1 111 ? -2.361 -17.762 -21.153 1.00 44.25 111 VAL A N 1
ATOM 904 C CA . VAL A 1 111 ? -1.232 -17.032 -21.734 1.00 44.25 111 VAL A CA 1
ATOM 905 C C . VAL A 1 111 ? -1.724 -16.089 -22.841 1.00 44.25 111 VAL A C 1
ATOM 907 O O . VAL A 1 111 ? -2.635 -16.455 -23.578 1.00 44.25 111 VAL A O 1
ATOM 910 N N . ASP A 1 112 ? -1.135 -14.897 -22.924 1.00 37.94 112 ASP A N 1
ATOM 911 C CA . ASP A 1 112 ? -1.424 -13.822 -23.893 1.00 37.94 112 ASP A CA 1
ATOM 912 C C . ASP A 1 112 ? -2.473 -12.798 -23.436 1.00 37.94 112 ASP A C 1
ATOM 914 O O . ASP A 1 112 ? -3.519 -12.573 -24.045 1.00 37.94 112 ASP A O 1
ATOM 918 N N . SER A 1 113 ? -2.176 -12.102 -22.341 1.00 37.09 113 SER A N 1
ATOM 919 C CA . SER A 1 113 ? -2.673 -10.738 -22.168 1.00 37.09 113 SER A CA 1
ATOM 920 C C . SER A 1 113 ? -1.468 -9.817 -22.032 1.00 37.09 113 SER A C 1
ATOM 922 O O . SER A 1 113 ? -0.664 -10.002 -21.125 1.00 37.09 113 SER A O 1
ATOM 924 N N . ASP A 1 114 ? -1.376 -8.821 -22.917 1.00 32.78 114 ASP A N 1
ATOM 925 C CA . ASP A 1 114 ? -0.383 -7.727 -22.950 1.00 32.78 114 ASP A CA 1
ATOM 926 C C . ASP A 1 114 ? -0.390 -6.827 -21.695 1.00 32.78 114 ASP A C 1
ATOM 928 O O . ASP A 1 114 ? 0.228 -5.761 -21.665 1.00 32.78 114 ASP A O 1
ATOM 932 N N . ASP A 1 115 ? -1.079 -7.246 -20.633 1.00 38.59 115 ASP A N 1
ATOM 933 C CA . ASP A 1 115 ? -0.932 -6.677 -19.306 1.00 38.59 115 ASP A CA 1
ATOM 934 C C . ASP A 1 115 ? 0.411 -7.169 -18.763 1.00 38.59 115 ASP A C 1
ATOM 936 O O . ASP A 1 115 ? 0.505 -8.172 -18.055 1.00 38.59 115 ASP A O 1
ATOM 940 N N . VAL A 1 116 ? 1.473 -6.470 -19.165 1.00 34.28 116 VAL A N 1
ATOM 941 C CA . VAL A 1 116 ? 2.829 -6.655 -18.658 1.00 34.28 116 VAL A CA 1
ATOM 942 C C . VAL A 1 116 ? 2.777 -6.432 -17.147 1.00 34.28 116 VAL A C 1
ATOM 944 O O . VAL A 1 116 ? 2.862 -5.303 -16.662 1.00 34.28 116 VAL A O 1
ATOM 947 N N . ASP A 1 117 ? 2.588 -7.503 -16.379 1.00 41.53 117 ASP A N 1
ATOM 948 C CA . ASP A 1 117 ? 2.788 -7.477 -14.940 1.00 41.53 117 ASP A CA 1
ATOM 949 C C . ASP A 1 117 ? 4.289 -7.215 -14.759 1.00 41.53 117 ASP A C 1
ATOM 951 O O . ASP A 1 117 ? 5.127 -8.107 -14.908 1.00 41.53 117 ASP A O 1
ATOM 955 N N . VAL A 1 118 ? 4.646 -5.952 -14.490 1.00 42.34 118 VAL A N 1
ATOM 956 C CA . VAL A 1 118 ? 6.022 -5.423 -14.332 1.00 42.34 118 VAL A CA 1
ATOM 957 C C . VAL A 1 118 ? 6.805 -6.157 -13.219 1.00 42.34 118 VAL A C 1
ATOM 959 O O . VAL A 1 118 ? 7.950 -5.836 -12.907 1.00 42.34 118 VAL A O 1
ATOM 962 N N . LEU A 1 119 ? 6.193 -7.155 -12.581 1.00 44.12 119 LEU A N 1
ATOM 963 C CA . LEU A 1 119 ? 6.623 -7.769 -11.340 1.00 44.12 119 LEU A CA 1
ATOM 964 C C . LEU A 1 119 ? 6.809 -9.297 -11.423 1.00 44.12 119 LEU A C 1
ATOM 966 O O . LEU A 1 119 ? 6.899 -9.949 -10.384 1.00 44.12 119 LEU A O 1
ATOM 970 N N . GLY A 1 120 ? 6.961 -9.841 -12.636 1.00 41.66 120 GLY A N 1
ATOM 971 C CA . GLY A 1 120 ? 7.875 -10.956 -12.920 1.00 41.66 120 GLY A CA 1
ATOM 972 C C . GLY A 1 120 ? 7.696 -12.245 -12.114 1.00 41.66 120 GLY A C 1
ATOM 973 O O . GLY A 1 120 ? 8.683 -12.775 -11.611 1.00 41.66 120 GLY A O 1
ATOM 974 N N . ASN A 1 121 ? 6.474 -12.765 -12.007 1.00 48.38 121 ASN A N 1
ATOM 975 C CA . ASN A 1 121 ? 6.278 -14.173 -11.650 1.00 48.38 121 ASN A CA 1
ATOM 976 C C . ASN A 1 121 ? 5.217 -14.802 -12.555 1.00 48.38 121 ASN A C 1
ATOM 978 O O . ASN A 1 121 ? 4.052 -14.396 -12.479 1.00 48.38 121 ASN A O 1
ATOM 982 N N . ASP A 1 122 ? 5.637 -15.836 -13.287 1.00 50.00 122 ASP A N 1
ATOM 983 C CA . ASP A 1 122 ? 4.873 -16.646 -14.252 1.00 50.00 122 ASP A CA 1
ATOM 984 C C . ASP A 1 122 ? 3.892 -17.648 -13.608 1.00 50.00 122 ASP A C 1
ATOM 986 O O . ASP A 1 122 ? 3.279 -18.462 -14.300 1.00 50.00 122 ASP A O 1
ATOM 990 N N . ASP A 1 123 ? 3.725 -17.625 -12.282 1.00 55.66 123 ASP A N 1
ATOM 991 C CA . ASP A 1 123 ? 2.818 -18.551 -11.600 1.00 55.66 123 ASP A CA 1
ATOM 992 C C . ASP A 1 123 ? 1.357 -18.281 -11.986 1.00 55.66 123 ASP A C 1
ATOM 994 O O . ASP A 1 123 ? 0.788 -17.232 -11.656 1.00 55.66 123 ASP A O 1
ATOM 998 N N . GLN A 1 124 ? 0.733 -19.264 -12.639 1.00 57.81 124 GLN A N 1
ATOM 999 C CA . GLN A 1 124 ? -0.685 -19.222 -12.978 1.00 57.81 124 GLN A CA 1
ATOM 1000 C C . GLN A 1 124 ? -1.549 -19.249 -11.701 1.00 57.81 124 GLN A C 1
ATOM 1002 O O . GLN A 1 124 ? -1.313 -20.063 -10.802 1.00 57.81 124 GLN A O 1
ATOM 1007 N N . PRO A 1 125 ? -2.567 -18.378 -11.590 1.00 60.12 125 PRO A N 1
ATOM 1008 C CA . PRO A 1 125 ? -3.404 -18.309 -10.400 1.00 60.12 125 PRO A CA 1
ATOM 1009 C C . PRO A 1 125 ? -4.291 -19.557 -10.272 1.00 60.12 125 PRO A C 1
ATOM 1011 O O . PRO A 1 125 ? -5.138 -19.811 -11.122 1.00 60.12 125 PRO A O 1
ATOM 1014 N N . THR A 1 126 ? -4.149 -20.305 -9.174 1.00 64.50 126 THR A N 1
ATOM 1015 C CA . THR A 1 126 ? -4.952 -21.511 -8.878 1.00 64.50 126 THR A CA 1
ATOM 1016 C C . THR A 1 126 ? -6.385 -21.193 -8.453 1.00 64.50 126 THR A C 1
ATOM 1018 O O . THR A 1 126 ? -7.311 -21.915 -8.814 1.00 64.50 126 THR A O 1
ATOM 1021 N N . THR A 1 127 ? -6.590 -20.090 -7.726 1.00 81.19 127 THR A N 1
ATOM 1022 C CA . THR A 1 127 ? -7.915 -19.655 -7.261 1.00 81.19 127 THR A CA 1
ATOM 1023 C C . THR A 1 127 ? -8.044 -18.145 -7.397 1.00 81.19 127 THR A C 1
ATOM 1025 O O . THR A 1 127 ? -7.226 -17.397 -6.858 1.00 81.19 127 THR A O 1
ATOM 1028 N N . VAL A 1 128 ? -9.090 -17.702 -8.096 1.00 89.44 128 VAL A N 1
ATOM 1029 C CA . VAL A 1 128 ? -9.414 -16.286 -8.307 1.00 89.44 128 VAL A CA 1
ATOM 1030 C C . VAL A 1 128 ? -10.726 -15.972 -7.597 1.00 89.44 128 VAL A C 1
ATOM 1032 O O . VAL A 1 128 ? -11.762 -16.550 -7.924 1.00 89.44 128 VAL A O 1
ATOM 1035 N N . LEU A 1 129 ? -10.691 -15.042 -6.648 1.00 90.69 129 LEU A N 1
ATOM 1036 C CA . LEU A 1 129 ? -11.857 -14.558 -5.912 1.00 90.69 129 LEU A CA 1
ATOM 1037 C C . LEU A 1 129 ? -12.212 -13.148 -6.377 1.00 90.69 129 LEU A C 1
ATOM 1039 O O . LEU A 1 129 ? -11.338 -12.351 -6.713 1.00 90.69 129 LEU A O 1
ATOM 1043 N N . LYS A 1 130 ? -13.504 -12.830 -6.403 1.00 94.25 130 LYS A N 1
ATOM 1044 C CA . LYS A 1 130 ? -13.990 -11.494 -6.754 1.00 94.25 130 LYS A CA 1
ATOM 1045 C C . LYS A 1 130 ? -14.049 -10.623 -5.497 1.00 94.25 130 LYS A C 1
ATOM 1047 O O . LYS A 1 130 ? -14.521 -11.081 -4.459 1.00 94.25 130 LYS A O 1
ATOM 1052 N N . LEU A 1 131 ? -13.587 -9.381 -5.599 1.00 95.12 131 LEU A N 1
ATOM 1053 C CA . LEU A 1 131 ? -13.797 -8.376 -4.558 1.00 95.12 131 LEU A CA 1
ATOM 1054 C C . LEU A 1 131 ? -15.242 -7.862 -4.603 1.00 95.12 131 LEU A C 1
ATOM 1056 O O . LEU A 1 131 ? -15.898 -7.874 -5.649 1.00 95.12 131 LEU A O 1
ATOM 1060 N N . GLN A 1 132 ? -15.740 -7.412 -3.457 1.00 95.12 132 GLN A N 1
ATOM 1061 C CA . GLN A 1 132 ? -17.049 -6.773 -3.343 1.00 95.12 132 GLN A CA 1
ATOM 1062 C C . GLN A 1 132 ? -17.097 -5.478 -4.168 1.00 95.12 132 GLN A C 1
ATOM 1064 O O . GLN A 1 132 ? -16.064 -4.963 -4.599 1.00 95.12 132 GLN A O 1
ATOM 1069 N N . ASP A 1 133 ? -18.308 -4.998 -4.450 1.00 93.94 133 ASP A N 1
ATOM 1070 C CA . ASP A 1 133 ? -18.579 -3.753 -5.188 1.00 93.94 133 ASP A CA 1
ATOM 1071 C C . ASP A 1 133 ? -17.810 -3.613 -6.509 1.00 93.94 133 ASP A C 1
ATOM 1073 O O . ASP A 1 133 ? -17.434 -2.523 -6.934 1.00 93.94 133 ASP A O 1
ATOM 1077 N N . ASN A 1 134 ? -17.564 -4.748 -7.172 1.00 91.12 134 ASN A N 1
ATOM 1078 C CA . ASN A 1 134 ? -16.823 -4.828 -8.430 1.00 91.12 134 ASN A CA 1
ATOM 1079 C C . ASN A 1 134 ? -15.415 -4.203 -8.375 1.00 91.12 134 ASN A C 1
ATOM 1081 O O . ASN A 1 134 ? -14.878 -3.822 -9.412 1.00 91.12 134 ASN A O 1
ATOM 1085 N N . LYS A 1 135 ? -14.760 -4.187 -7.206 1.00 93.00 135 LYS A N 1
ATOM 1086 C CA . LYS A 1 135 ? -13.409 -3.616 -7.010 1.00 93.00 135 LYS A CA 1
ATOM 1087 C C . LYS A 1 135 ? -12.264 -4.485 -7.550 1.00 93.00 135 LYS A C 1
ATOM 1089 O O . LYS A 1 135 ? -11.106 -4.347 -7.155 1.00 93.00 135 LYS A O 1
ATOM 1094 N N . GLY A 1 136 ? -12.581 -5.379 -8.483 1.00 93.12 136 GLY A N 1
ATOM 1095 C CA . GLY A 1 136 ? -11.650 -6.285 -9.146 1.00 93.12 136 GLY A CA 1
ATOM 1096 C C . GLY A 1 136 ? -11.647 -7.695 -8.561 1.00 93.12 136 GLY A C 1
ATOM 1097 O O . GLY A 1 136 ? -12.657 -8.201 -8.066 1.00 93.12 136 GLY A O 1
ATOM 1098 N N . TYR A 1 137 ? -10.499 -8.351 -8.674 1.00 93.25 137 TYR A N 1
ATOM 1099 C CA . TYR A 1 137 ? -10.296 -9.745 -8.301 1.00 93.25 137 TYR A CA 1
ATOM 1100 C C . TYR A 1 137 ? -9.000 -9.895 -7.516 1.00 93.25 137 TYR A C 1
ATOM 1102 O O . TYR A 1 137 ? -8.083 -9.083 -7.640 1.00 93.25 137 TYR A O 1
ATOM 1110 N N . ILE A 1 138 ? -8.910 -10.963 -6.738 1.00 92.50 138 ILE A N 1
ATOM 1111 C CA . ILE A 1 138 ? -7.690 -11.380 -6.064 1.00 92.50 138 ILE A CA 1
ATOM 1112 C C . ILE A 1 138 ? -7.359 -12.819 -6.414 1.00 92.50 138 ILE A C 1
ATOM 1114 O O . ILE A 1 138 ? -8.253 -13.642 -6.595 1.00 92.50 138 ILE A O 1
ATOM 1118 N N . SER A 1 139 ? -6.073 -13.133 -6.482 1.00 91.50 139 SER A N 1
ATOM 1119 C CA . SER A 1 139 ? -5.599 -14.511 -6.570 1.00 91.50 139 SER A CA 1
ATOM 1120 C C . SER A 1 139 ? -4.543 -14.776 -5.514 1.00 91.50 139 SER A C 1
ATOM 1122 O O . SER A 1 139 ? -3.652 -13.948 -5.306 1.00 91.50 139 SER A O 1
ATOM 1124 N N . LYS A 1 140 ? -4.604 -15.944 -4.876 1.00 90.38 140 LYS A N 1
ATOM 1125 C CA . LYS A 1 140 ? -3.620 -16.320 -3.862 1.00 90.38 140 LYS A CA 1
ATOM 1126 C C . LYS A 1 140 ? -2.241 -16.500 -4.502 1.00 90.38 140 LYS A C 1
ATOM 1128 O O . LYS A 1 140 ? -2.118 -17.043 -5.597 1.00 90.38 140 LYS A O 1
ATOM 1133 N N . ARG A 1 141 ? -1.204 -16.015 -3.830 1.00 88.44 141 ARG A N 1
ATOM 1134 C CA . ARG A 1 141 ? 0.193 -16.185 -4.231 1.00 88.44 141 ARG A CA 1
ATOM 1135 C C . ARG A 1 141 ? 0.699 -17.549 -3.780 1.00 88.44 141 ARG A C 1
ATOM 1137 O O . ARG A 1 141 ? 0.354 -18.004 -2.693 1.00 88.44 141 ARG A O 1
ATOM 1144 N N . VAL A 1 142 ? 1.569 -18.151 -4.588 1.00 86.69 142 VAL A N 1
ATOM 1145 C CA . VAL A 1 142 ? 2.343 -19.335 -4.183 1.00 86.69 142 VAL A CA 1
ATOM 1146 C C . VAL A 1 142 ? 3.356 -18.939 -3.108 1.00 86.69 142 VAL A C 1
ATOM 1148 O O . VAL A 1 142 ? 3.420 -19.552 -2.047 1.00 86.69 142 VAL A O 1
ATOM 1151 N N . THR A 1 143 ? 4.101 -17.857 -3.353 1.00 89.00 143 THR A N 1
ATOM 1152 C CA . THR A 1 143 ? 5.024 -17.255 -2.389 1.00 89.00 143 THR A CA 1
ATOM 1153 C C . THR A 1 143 ? 4.532 -15.876 -1.958 1.00 89.00 143 THR A C 1
ATOM 1155 O O . THR A 1 143 ? 4.280 -14.988 -2.777 1.00 89.00 143 THR A O 1
ATOM 1158 N N . ASN A 1 144 ? 4.402 -15.675 -0.645 1.00 93.25 144 ASN A N 1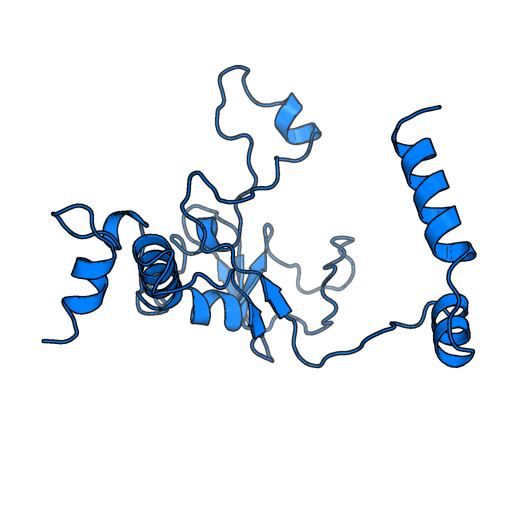
ATOM 1159 C CA . ASN A 1 144 ? 3.976 -14.390 -0.096 1.00 93.25 144 ASN A CA 1
ATOM 1160 C C . ASN A 1 144 ? 4.946 -13.267 -0.505 1.00 93.25 144 ASN A C 1
ATOM 1162 O O . ASN A 1 144 ? 6.171 -13.427 -0.470 1.00 93.25 144 ASN A O 1
ATOM 1166 N N . ALA A 1 145 ? 4.415 -12.101 -0.856 1.00 94.50 145 ALA A N 1
ATOM 1167 C CA . ALA A 1 145 ? 5.221 -10.922 -1.135 1.00 94.50 145 ALA A CA 1
ATOM 1168 C C . ALA A 1 145 ? 5.902 -10.401 0.143 1.00 94.50 145 ALA A C 1
ATOM 1170 O O . ALA A 1 145 ? 5.494 -10.684 1.267 1.00 94.50 145 ALA A O 1
ATOM 1171 N N . VAL A 1 146 ? 6.986 -9.653 -0.030 1.00 95.19 146 VAL A N 1
ATOM 1172 C CA . VAL A 1 146 ? 7.615 -8.882 1.045 1.00 95.19 146 VAL A CA 1
ATOM 1173 C C . VAL A 1 146 ? 7.039 -7.475 0.998 1.00 95.19 146 VAL A C 1
ATOM 1175 O O . VAL A 1 146 ? 7.119 -6.816 -0.036 1.00 95.19 146 VAL A O 1
ATOM 1178 N N . ILE A 1 147 ? 6.481 -7.007 2.109 1.00 96.00 147 ILE A N 1
ATOM 1179 C CA . ILE A 1 147 ? 5.924 -5.658 2.207 1.00 96.00 147 ILE A CA 1
ATOM 1180 C C . ILE A 1 147 ? 7.002 -4.680 2.671 1.00 96.00 147 ILE A C 1
ATOM 1182 O O . ILE A 1 147 ? 7.790 -4.967 3.572 1.00 96.00 147 ILE A O 1
ATOM 1186 N N . ARG A 1 148 ? 7.036 -3.514 2.032 1.00 96.06 148 ARG A N 1
ATOM 1187 C CA . ARG A 1 148 ? 7.771 -2.328 2.462 1.00 96.06 148 ARG A CA 1
ATOM 1188 C C . ARG A 1 148 ? 6.787 -1.189 2.656 1.00 96.06 148 ARG A C 1
ATOM 1190 O O . ARG A 1 148 ? 5.852 -1.051 1.878 1.00 96.06 148 ARG A O 1
ATOM 1197 N N . THR A 1 149 ? 7.038 -0.362 3.653 1.00 95.69 149 THR A N 1
ATOM 1198 C CA . THR A 1 149 ? 6.248 0.832 3.955 1.00 95.69 149 THR A CA 1
ATOM 1199 C C . THR A 1 149 ? 7.180 1.997 4.239 1.00 95.69 149 THR A C 1
ATOM 1201 O O . THR A 1 149 ? 8.398 1.812 4.382 1.00 95.69 149 THR A O 1
ATOM 1204 N N . HIS A 1 150 ? 6.613 3.195 4.355 1.00 93.81 150 HIS A N 1
ATOM 1205 C CA . HIS A 1 150 ? 7.325 4.308 4.959 1.00 93.81 150 HIS A CA 1
ATOM 1206 C C . HIS A 1 150 ? 7.716 3.965 6.407 1.00 93.81 150 HIS A C 1
ATOM 1208 O O . HIS A 1 150 ? 6.980 3.275 7.118 1.00 93.81 150 HIS A O 1
ATOM 1214 N N . ARG A 1 151 ? 8.895 4.419 6.843 1.00 94.06 151 ARG A N 1
ATOM 1215 C CA . ARG A 1 151 ? 9.412 4.189 8.200 1.00 94.06 151 ARG A CA 1
ATOM 1216 C C . ARG A 1 151 ? 9.306 5.472 9.013 1.00 94.06 151 ARG A C 1
ATOM 1218 O O . ARG A 1 151 ? 10.267 6.230 9.086 1.00 94.06 151 ARG A O 1
ATOM 1225 N N . TYR A 1 152 ? 8.139 5.704 9.606 1.00 95.62 152 TYR A N 1
ATOM 1226 C CA . TYR A 1 152 ? 7.955 6.810 10.545 1.00 95.62 152 TYR A CA 1
ATOM 1227 C C . TYR A 1 152 ? 8.769 6.584 11.823 1.00 95.62 152 TYR A C 1
ATOM 1229 O O . TYR A 1 152 ? 8.866 5.458 12.313 1.00 95.62 152 TYR A O 1
ATOM 1237 N N . SER A 1 153 ? 9.347 7.659 12.361 1.00 95.69 153 SER A N 1
ATOM 1238 C CA . SER A 1 153 ? 9.962 7.650 13.689 1.00 95.69 153 SER A CA 1
ATOM 1239 C C . SER A 1 153 ? 8.867 7.723 14.749 1.00 95.69 153 SER A C 1
ATOM 1241 O O . SER A 1 153 ? 8.058 8.647 14.721 1.00 95.69 153 SER A O 1
ATOM 1243 N N . GLU A 1 154 ? 8.860 6.781 15.689 1.00 95.50 154 GLU A N 1
ATOM 1244 C CA . GLU A 1 154 ? 7.941 6.803 16.834 1.00 95.50 154 GLU A CA 1
ATOM 1245 C C . GLU A 1 154 ? 8.156 8.044 17.715 1.00 95.50 154 GLU A C 1
ATOM 1247 O O . GLU A 1 154 ? 7.197 8.618 18.215 1.00 95.50 154 GLU A O 1
ATOM 1252 N N . GLU A 1 155 ? 9.402 8.502 17.843 1.00 95.50 155 GLU A N 1
ATOM 1253 C CA . GLU A 1 155 ? 9.769 9.670 18.649 1.00 95.50 155 GLU A CA 1
ATOM 1254 C C . GLU A 1 155 ? 9.384 10.993 17.973 1.00 95.50 155 GLU A C 1
ATOM 1256 O O . GLU A 1 155 ? 8.777 11.861 18.595 1.00 95.50 155 GLU A O 1
ATOM 1261 N N . HIS A 1 156 ? 9.708 11.152 16.685 1.00 96.38 156 HIS A N 1
ATOM 1262 C CA . HIS A 1 156 ? 9.526 12.432 15.988 1.00 96.38 156 HIS A CA 1
ATOM 1263 C C . HIS A 1 156 ? 8.150 12.563 15.324 1.00 96.38 156 HIS A C 1
ATOM 1265 O O . HIS A 1 156 ? 7.682 13.672 15.075 1.00 96.38 156 HIS A O 1
ATOM 1271 N N . GLN A 1 157 ? 7.512 11.441 14.974 1.00 95.50 157 GLN A N 1
ATOM 1272 C CA . GLN A 1 157 ? 6.238 11.396 14.249 1.00 95.50 157 GLN A CA 1
ATOM 1273 C C . GLN A 1 157 ? 5.307 10.302 14.814 1.00 95.50 157 GLN A C 1
ATOM 1275 O O . GLN A 1 157 ? 4.867 9.427 14.057 1.00 95.50 157 GLN A O 1
ATOM 1280 N N . PRO A 1 158 ? 4.975 10.347 16.121 1.00 95.38 158 PRO A N 1
ATOM 1281 C CA . PRO A 1 158 ? 4.240 9.283 16.805 1.00 95.38 158 PRO A CA 1
ATOM 1282 C C . PRO A 1 158 ? 2.894 8.973 16.145 1.00 95.38 158 PRO A C 1
ATOM 1284 O O . PRO A 1 158 ? 2.634 7.826 15.801 1.00 95.38 158 PRO A O 1
ATOM 1287 N N . GLU A 1 159 ? 2.056 9.978 15.882 1.00 94.94 159 GLU A N 1
ATOM 1288 C CA . GLU A 1 159 ? 0.722 9.760 15.294 1.00 94.94 159 GLU A CA 1
ATOM 1289 C C . GLU A 1 159 ? 0.787 9.057 13.929 1.00 94.94 159 GLU A C 1
ATOM 1291 O O . GLU A 1 159 ? 0.058 8.097 13.685 1.00 94.94 159 GLU A O 1
ATOM 1296 N N . LYS A 1 160 ? 1.721 9.453 13.052 1.00 95.94 160 LYS A N 1
ATOM 1297 C CA . LYS A 1 160 ? 1.903 8.796 11.745 1.00 95.94 160 LYS A CA 1
ATOM 1298 C C . LYS A 1 160 ? 2.442 7.373 11.890 1.00 95.94 160 LYS A C 1
ATOM 1300 O O . LYS A 1 160 ? 2.050 6.482 11.134 1.00 95.94 160 LYS A O 1
ATOM 1305 N N . TYR A 1 161 ? 3.317 7.149 12.870 1.00 96.56 161 TYR A N 1
ATOM 1306 C CA . TYR A 1 161 ? 3.804 5.818 13.208 1.00 96.56 161 TYR A CA 1
ATOM 1307 C C . TYR A 1 161 ? 2.658 4.904 13.658 1.00 96.56 161 TYR A C 1
ATOM 1309 O O . TYR A 1 161 ? 2.453 3.856 13.043 1.00 96.56 161 TYR A O 1
ATOM 1317 N N . TYR A 1 162 ? 1.865 5.313 14.652 1.00 96.31 162 TYR A N 1
ATOM 1318 C CA . TYR A 1 162 ? 0.745 4.518 15.166 1.00 96.31 162 TYR A CA 1
ATOM 1319 C C . TYR A 1 162 ? -0.350 4.308 14.121 1.00 96.31 162 TYR A C 1
ATOM 1321 O O . TYR A 1 162 ? -0.814 3.178 13.965 1.00 96.31 162 TYR A O 1
ATOM 1329 N N . HIS A 1 163 ? -0.679 5.334 13.328 1.00 96.31 163 HIS A N 1
ATOM 1330 C CA . HIS A 1 163 ? -1.546 5.198 12.156 1.00 96.31 163 HIS A CA 1
ATOM 1331 C C . HIS A 1 163 ? -1.053 4.082 11.226 1.00 96.31 163 HIS A C 1
ATOM 1333 O O . HIS A 1 163 ? -1.806 3.163 10.904 1.00 96.31 163 HIS A O 1
ATOM 1339 N N . SER A 1 164 ? 0.228 4.111 10.835 1.00 96.56 164 SER A N 1
ATOM 1340 C CA . SER A 1 164 ? 0.799 3.099 9.943 1.00 96.56 164 SER A CA 1
ATOM 1341 C C . SER A 1 164 ? 0.763 1.692 10.549 1.00 96.56 164 SER A C 1
ATOM 1343 O O . SER A 1 164 ? 0.575 0.731 9.804 1.00 96.56 164 SER A O 1
ATOM 1345 N N . GLN A 1 165 ? 0.961 1.540 11.863 1.00 96.44 165 GLN A N 1
ATOM 1346 C CA . GLN A 1 165 ? 0.879 0.234 12.532 1.00 96.44 165 GLN A CA 1
ATOM 1347 C C . GLN A 1 165 ? -0.558 -0.297 12.548 1.00 96.44 165 GLN A C 1
ATOM 1349 O O . GLN A 1 165 ? -0.802 -1.439 12.156 1.00 96.44 165 GLN A O 1
ATOM 1354 N N . LEU A 1 166 ? -1.516 0.542 12.950 1.00 96.50 166 LEU A N 1
ATOM 1355 C CA . LEU A 1 166 ? -2.937 0.197 12.979 1.00 96.50 166 LEU A CA 1
ATOM 1356 C C . LEU A 1 166 ? -3.442 -0.183 11.588 1.00 96.50 166 LEU A C 1
ATOM 1358 O O . LEU A 1 166 ? -4.070 -1.223 11.414 1.00 96.50 166 LEU A O 1
ATOM 1362 N N . MET A 1 167 ? -3.085 0.608 10.580 1.00 96.44 167 MET A N 1
ATOM 1363 C CA . MET A 1 167 ? -3.451 0.359 9.192 1.00 96.44 167 MET A CA 1
ATOM 1364 C C . MET A 1 167 ? -2.875 -0.956 8.649 1.00 96.44 167 MET A C 1
ATOM 1366 O O . MET A 1 167 ? -3.512 -1.614 7.836 1.00 96.44 167 MET A O 1
ATOM 1370 N N . LEU A 1 168 ? -1.686 -1.385 9.070 1.00 97.19 168 LEU A N 1
ATOM 1371 C CA . LEU A 1 168 ? -1.122 -2.649 8.588 1.00 97.19 168 LEU A CA 1
ATOM 1372 C C . LEU A 1 168 ? -1.741 -3.869 9.269 1.00 97.19 168 LEU A C 1
ATOM 1374 O O . LEU A 1 168 ? -2.021 -4.860 8.589 1.00 97.19 168 LEU A O 1
ATOM 1378 N N . TYR A 1 169 ? -1.943 -3.795 10.586 1.00 96.75 169 TYR A N 1
ATOM 1379 C CA . TYR A 1 169 ? -2.129 -4.983 11.421 1.00 96.75 169 TYR A CA 1
ATOM 1380 C C . TYR A 1 169 ? -3.507 -5.109 12.070 1.00 96.75 169 TYR A C 1
ATOM 1382 O O . TYR A 1 169 ? -3.845 -6.193 12.538 1.00 96.75 169 TYR A O 1
ATOM 1390 N N . VAL A 1 170 ? -4.334 -4.062 12.056 1.00 95.94 170 VAL A N 1
ATOM 1391 C CA . VAL A 1 170 ? -5.727 -4.150 12.511 1.00 95.94 170 VAL A CA 1
ATOM 1392 C C . VAL A 1 170 ? -6.634 -4.407 11.306 1.00 95.94 170 VAL A C 1
ATOM 1394 O O . VAL A 1 170 ? -6.537 -3.703 10.303 1.00 95.94 170 VAL A O 1
ATOM 1397 N N . PRO A 1 171 ? -7.524 -5.413 11.340 1.00 96.88 171 PRO A N 1
ATOM 1398 C CA . PRO A 1 171 ? -8.537 -5.571 10.305 1.00 96.88 171 PRO A CA 1
ATOM 1399 C C . PRO A 1 171 ? -9.527 -4.396 10.304 1.00 96.88 171 PRO A C 1
ATOM 1401 O O . PRO A 1 171 ? -10.099 -4.064 11.337 1.00 96.88 171 PRO A O 1
ATOM 1404 N N . TYR A 1 172 ? -9.760 -3.775 9.144 1.00 96.00 172 TYR A N 1
ATOM 1405 C CA . TYR A 1 172 ? -10.697 -2.653 9.005 1.00 96.00 172 TYR A CA 1
ATOM 1406 C C . TYR A 1 172 ? -11.410 -2.678 7.653 1.00 96.00 172 TYR A C 1
ATOM 1408 O O . TYR A 1 172 ? -10.924 -3.247 6.672 1.00 96.00 172 TYR A O 1
ATOM 1416 N N . ARG A 1 173 ? -12.583 -2.046 7.594 1.00 95.50 173 ARG A N 1
ATOM 1417 C CA . ARG A 1 173 ? -13.305 -1.738 6.344 1.00 95.50 173 ARG A CA 1
ATOM 1418 C C . ARG A 1 173 ? -13.275 -0.242 6.035 1.00 95.50 173 ARG A C 1
ATOM 1420 O O . ARG A 1 173 ? -13.414 0.156 4.887 1.00 95.50 173 ARG A O 1
ATOM 1427 N N . LYS A 1 174 ? -13.080 0.605 7.046 1.00 94.50 174 LYS A N 1
ATOM 1428 C CA . LYS A 1 174 ? -12.953 2.059 6.892 1.00 94.50 174 LYS A CA 1
ATOM 1429 C C . LYS A 1 174 ? -11.793 2.544 7.751 1.00 94.50 174 LYS A C 1
ATOM 1431 O O . LYS A 1 174 ? -11.736 2.180 8.916 1.00 94.50 174 LYS A O 1
ATOM 1436 N N . GLU A 1 175 ? -10.924 3.398 7.212 1.00 91.81 175 GLU A N 1
ATOM 1437 C CA . GLU A 1 175 ? -9.781 3.948 7.971 1.00 91.81 175 GLU A CA 1
ATOM 1438 C C . GLU A 1 175 ? -10.232 4.726 9.222 1.00 91.81 175 GLU A C 1
ATOM 1440 O O . GLU A 1 175 ? -9.541 4.717 10.230 1.00 91.81 175 GLU A O 1
ATOM 1445 N N . LYS A 1 176 ? -11.448 5.296 9.220 1.00 92.62 176 LYS A N 1
ATOM 1446 C CA . LYS A 1 176 ? -12.064 5.925 10.406 1.00 92.62 176 LYS A CA 1
ATOM 1447 C C . LYS A 1 176 ? -12.260 4.973 11.597 1.00 92.62 176 LYS A C 1
ATOM 1449 O O . LYS A 1 176 ? -12.533 5.440 12.685 1.00 92.62 176 LYS A O 1
ATOM 1454 N N . GLN A 1 177 ? -12.174 3.657 11.399 1.00 93.62 177 GLN A N 1
ATOM 1455 C CA . GLN A 1 177 ? -12.221 2.672 12.489 1.00 93.62 177 GLN A CA 1
ATOM 1456 C C . GLN A 1 177 ? -10.886 2.565 13.233 1.00 93.62 177 GLN A C 1
ATOM 1458 O O . GLN A 1 177 ? -10.819 1.890 14.251 1.00 93.62 177 GLN A O 1
ATOM 1463 N N . LEU A 1 178 ? -9.820 3.163 12.694 1.00 93.44 178 LEU A N 1
ATOM 1464 C CA . LEU A 1 178 ? -8.468 3.093 13.241 1.00 93.44 178 LEU A CA 1
ATOM 1465 C C . LEU A 1 178 ? -8.129 4.293 14.126 1.00 93.44 178 LEU A C 1
ATOM 1467 O O . LEU A 1 178 ? -7.032 4.338 14.662 1.00 93.44 178 LEU A O 1
ATOM 1471 N N . ILE A 1 179 ? -9.025 5.265 14.257 1.00 94.19 179 ILE A N 1
ATOM 1472 C CA . ILE A 1 179 ? -8.844 6.426 15.124 1.00 94.19 179 ILE A CA 1
ATOM 1473 C C . ILE A 1 179 ? -9.764 6.277 16.329 1.00 94.19 179 ILE A C 1
ATOM 1475 O O . ILE A 1 179 ? -10.860 5.727 16.196 1.00 94.19 179 ILE A O 1
ATOM 1479 N N . ASP A 1 180 ? -9.310 6.724 17.492 1.00 93.00 180 ASP A N 1
ATOM 1480 C CA . ASP A 1 180 ? -10.142 6.708 18.686 1.00 93.00 180 ASP A CA 1
ATOM 1481 C C . ASP A 1 180 ? -11.112 7.906 18.732 1.00 93.00 180 ASP A C 1
ATOM 1483 O O . ASP A 1 180 ? -11.005 8.844 17.938 1.00 93.00 180 ASP A O 1
ATOM 1487 N N . ASP A 1 181 ? -12.057 7.883 19.676 1.00 90.62 181 ASP A N 1
ATOM 1488 C CA . ASP A 1 181 ? -13.064 8.932 19.892 1.00 90.62 181 ASP A CA 1
ATOM 1489 C C . ASP A 1 181 ? -12.438 10.308 20.186 1.00 90.62 181 ASP A C 1
ATOM 1491 O O . ASP A 1 181 ? -13.043 11.343 19.903 1.00 90.62 181 ASP A O 1
ATOM 1495 N N . ASP A 1 182 ? -11.219 10.331 20.733 1.00 90.75 182 ASP A N 1
ATOM 1496 C CA . ASP A 1 182 ? -10.443 11.547 20.994 1.00 90.75 182 ASP A CA 1
ATOM 1497 C C . ASP A 1 182 ? -9.645 12.045 19.775 1.00 90.75 182 ASP A C 1
ATOM 1499 O O . ASP A 1 182 ? -8.981 13.080 19.846 1.00 90.75 182 ASP A O 1
ATOM 1503 N N . GLY A 1 183 ? -9.721 11.336 18.645 1.00 91.06 183 GLY A N 1
ATOM 1504 C CA . GLY A 1 183 ? -9.013 11.683 17.420 1.00 91.06 183 GLY A CA 1
ATOM 1505 C C . GLY A 1 183 ? -7.539 11.268 17.399 1.00 91.06 183 GLY A C 1
ATOM 1506 O O . GLY A 1 183 ? -6.811 11.740 16.527 1.00 91.06 183 GLY A O 1
ATOM 1507 N N . SER A 1 184 ? -7.077 10.408 18.314 1.00 93.75 184 SER A N 1
ATOM 1508 C CA . SER A 1 184 ? -5.686 9.936 18.342 1.00 93.75 184 SER A CA 1
ATOM 1509 C C . SER A 1 184 ? -5.543 8.490 17.849 1.00 93.75 184 SER A C 1
ATOM 1511 O O . SER A 1 184 ? -6.338 7.600 18.161 1.00 93.75 184 SER A O 1
ATOM 1513 N N . PHE A 1 185 ? -4.490 8.231 17.066 1.00 95.12 185 PHE A N 1
ATOM 1514 C CA . PHE A 1 185 ? -4.085 6.871 16.699 1.00 95.12 185 PHE A CA 1
ATOM 1515 C C . PHE A 1 185 ? -3.305 6.199 17.833 1.00 95.12 185 PHE A C 1
ATOM 1517 O O . PHE A 1 185 ? -3.355 4.977 17.990 1.00 95.12 185 PHE A O 1
ATOM 1524 N N . TYR A 1 186 ? -2.592 6.978 18.650 1.00 94.44 186 TYR A N 1
ATOM 1525 C CA . TYR A 1 186 ? -1.859 6.464 19.806 1.00 94.44 186 TYR A CA 1
ATOM 1526 C C . TYR A 1 186 ? -2.789 5.817 20.838 1.00 94.44 186 TYR A C 1
ATOM 1528 O O . TYR A 1 186 ? -2.506 4.725 21.343 1.00 94.44 186 TYR A O 1
ATOM 1536 N N . THR A 1 187 ? -3.905 6.469 21.157 1.00 93.94 187 THR A N 1
ATOM 1537 C CA . THR A 1 187 ? -4.886 5.952 22.120 1.00 93.94 187 THR A CA 1
ATOM 1538 C C . THR A 1 187 ? -5.531 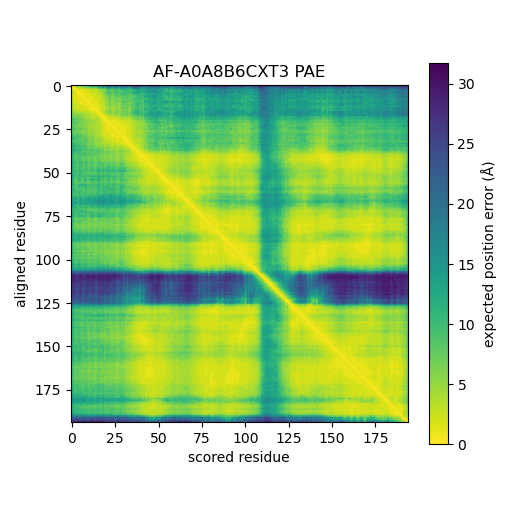4.669 21.610 1.00 93.94 187 THR A C 1
ATOM 1540 O O . THR A 1 187 ? -5.500 3.659 22.320 1.00 93.94 187 THR A O 1
ATOM 1543 N N . MET A 1 188 ? -5.976 4.650 20.348 1.00 94.25 188 MET A N 1
ATOM 1544 C CA . MET A 1 188 ? -6.506 3.450 19.690 1.00 94.25 188 MET A CA 1
ATOM 1545 C C . MET A 1 188 ? -5.513 2.280 19.733 1.00 94.25 188 MET A C 1
ATOM 1547 O O . MET A 1 188 ? -5.879 1.159 20.089 1.00 94.25 188 MET A O 1
ATOM 1551 N N . PHE A 1 189 ? -4.236 2.532 19.433 1.00 93.94 189 PHE A N 1
ATOM 1552 C CA . PHE A 1 189 ? -3.192 1.505 19.449 1.00 93.94 189 PHE A CA 1
ATOM 1553 C C . PHE A 1 189 ? -2.966 0.885 20.832 1.00 93.94 189 PHE A C 1
ATOM 1555 O O . PHE A 1 189 ? -2.664 -0.305 20.943 1.00 93.94 189 PHE A O 1
ATOM 1562 N N . ASN A 1 190 ? -3.131 1.665 21.899 1.00 92.56 190 ASN A N 1
ATOM 1563 C CA . ASN A 1 190 ? -2.907 1.190 23.261 1.00 92.56 190 ASN A CA 1
ATOM 1564 C C . ASN A 1 190 ? -4.162 0.627 23.944 1.00 92.56 190 ASN A C 1
ATOM 1566 O O . ASN A 1 190 ? -4.027 -0.034 24.975 1.00 92.56 190 ASN A O 1
ATOM 1570 N N . LYS A 1 191 ? -5.366 0.803 23.379 1.00 87.25 191 LYS A N 1
ATOM 1571 C CA . LYS A 1 191 ? -6.611 0.245 23.941 1.00 87.25 191 LYS A CA 1
ATOM 1572 C C . LYS A 1 191 ? -6.579 -1.277 24.111 1.00 87.25 191 LYS A C 1
ATOM 1574 O O . LYS A 1 191 ? -7.116 -1.781 25.088 1.00 87.25 191 LYS A O 1
ATOM 1579 N N . GLY A 1 192 ? -5.924 -1.999 23.202 1.00 66.69 192 GLY A N 1
ATOM 1580 C CA . GLY A 1 192 ? -5.810 -3.464 23.248 1.00 66.69 192 GLY A CA 1
ATOM 1581 C C . GLY A 1 192 ? -4.671 -4.012 24.119 1.00 66.69 192 GLY A C 1
ATOM 1582 O O . GLY A 1 192 ? -4.474 -5.222 24.143 1.00 66.69 192 GLY A O 1
ATOM 1583 N N . LYS A 1 193 ? -3.890 -3.149 24.787 1.00 67.06 193 LYS A N 1
ATOM 1584 C CA . LYS A 1 193 ? -2.744 -3.547 25.629 1.00 67.06 193 LYS A CA 1
ATOM 1585 C C . LYS A 1 193 ? -3.047 -3.561 27.135 1.00 67.06 193 LYS A C 1
ATOM 1587 O O . LYS A 1 193 ? -2.120 -3.744 27.922 1.00 67.06 193 LYS A O 1
ATOM 1592 N N . LYS A 1 194 ? -4.297 -3.313 27.531 1.00 42.59 194 LYS A N 1
ATOM 1593 C CA . LYS A 1 194 ? -4.751 -3.370 28.927 1.00 42.59 194 LYS A CA 1
ATOM 1594 C C . LYS A 1 194 ? -5.397 -4.706 29.251 1.00 42.59 194 LYS A C 1
ATOM 1596 O O . LYS A 1 194 ? -6.092 -5.241 28.363 1.00 42.59 194 LYS A O 1
#

Foldseek 3Di:
DDPVVVVVVVVVCVVVVDDDDPVVVVCVVVVHDPDDDPAFEDEDELFDPVPGDFAFDPPVVVVPDDPPDPPRTDQDLLNQLLQADPVCQAPASQRQQQFKDWDLEFDDQDPDDPPPPVGDDPDRFPDWAATPPSNGIIGTDPGTHHYDYDDDDCVPCVQSNLSSVCRGNPRDNDSVVCADPVRGNVCSSCPVVD

Sequence (194 aa):
MGLRSQLNKVGSKFLSSREVSAQEAAYRILSLPLKKSTRQVLYVPTELREERVRMLKPMNILQHLDDEDEDIYMEGMVDRYPYRPKESENVCLSDFISSNRLHYKKPKGTVDSDDVDVLGNDDQPTTVLKLQDNKGYISKRVTNAVIRTHRYSEEHQPEKYYHSQLMLYVPYRKEKQLIDDDGSFYTMFNKGKK

Radius of gyration: 20.71 Å; Cα contacts (8 Å, |Δi|>4): 207; chains: 1; bounding box: 51×41×58 Å

InterPro domains:
  IPR051055 PIF1 DNA helicase [PTHR47642] (4-189)

Organism: Mytilus galloprovincialis (NCBI:txid29158)

Solvent-accessible surface area (backbone atoms only — not comparable to full-atom values): 12031 Å² total; per-residue (Å²): 132,57,72,68,59,52,51,49,52,53,53,50,48,58,64,72,70,52,89,69,53,74,68,58,48,52,32,58,76,70,68,45,77,94,71,86,69,95,52,51,76,41,80,49,87,52,55,57,82,89,74,43,91,70,50,65,46,58,66,79,56,56,76,70,51,61,98,86,57,82,84,51,60,47,81,49,74,74,70,40,53,50,26,55,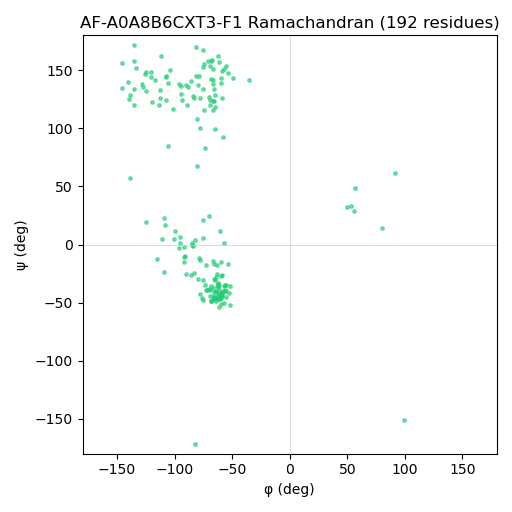49,79,94,48,60,84,51,18,50,49,58,49,57,26,38,35,45,81,35,81,54,81,82,67,99,57,90,88,64,91,71,74,66,92,69,80,69,90,75,76,71,87,51,79,46,66,30,45,94,76,64,20,25,36,24,58,46,95,62,55,38,43,80,41,62,83,82,60,45,61,87,86,34,40,54,61,28,34,40,32,50,42,58,35,65,44,53,66,68,49,78,77,76,56,42,33,98,86,70,33,24,56,59,42,68,51,64,80,77,112

Secondary structure (DSSP, 8-state):
--HHHHHHHHHHHHHHSS---HHHHHHHHTT--S---SS-EEE---S-TTT---PBPPHHHHTTS-TT----B---HHHHGGG--GGGTT--HHHHHHHEEEESSPPPSSS------TT---PPPS-EEEPGGG--EEEE-SSPPEEE-----TTT-HHHHHHHHHHHHS--SSGGGGS-TTS-HHHHHHHTT-